Protein 1YZV (pdb70)

Solvent-accessible surface area: 8984 Å² total; per-residue (Å²): 100,209,85,0,70,52,20,48,69,12,47,0,0,0,0,0,0,0,0,0,79,134,24,41,79,145,4,102,38,10,40,5,0,12,28,0,0,45,5,0,8,27,0,5,89,29,11,26,91,76,52,2,14,0,0,0,0,21,23,97,39,184,36,52,20,58,14,3,91,95,11,200,61,9,140,61,21,71,68,27,69,11,153,124,99,10,0,10,15,101,117,0,60,87,38,0,84,68,126,92,0,62,1,0,0,0,0,0,0,25,0,52,42,9,0,31,78,0,0,39,25,0,33,123,43,197,21,30,0,0,0,0,40,10,0,0,1,7,85,49,147,46,67,29,46,90,4,15,115,79,0,97,83,57,71,83,116,23,0,27,29,15,43,0,77,48,0,0,55,17,0,2,109,84,72,95,19,120,23,54,178,86,0,16,72,29,50,163,99,116,34,80,73,208,124

Organism: Trypanosoma cruzi (strain CL Brener) (NCBI:txid353153)

Nearest PDB structures (foldseek):
  1yzv-assembly1_A  TM=1.005E+00  e=3.463E-42  Trypanosoma cruzi
  1xn4-assembly1_A  TM=9.868E-01  e=1.766E-25  Leishmania major
  2b34-assembly1_A  TM=9.370E-01  e=3.205E-19  Caenorhabditis elegans
  6azs-assembly1_A  TM=7.862E-01  e=2.897E-10  Rhizobium johnstonii 3841
  6azn-assembly1_B  TM=7.927E-01  e=1.028E-09  Rhizobium johnstonii 3841

B-factor: mean 30.22, std 10.01, range [17.3, 77.61]

Structure (mmCIF, N/CA/C/O backbone):
data_1YZV
#
_entry.id   1YZV
#
_cell.length_a   121.142
_cell.length_b   121.142
_cell.length_c   121.142
_cell.angle_alpha   90.0
_cell.angle_beta   90.0
_cell.angle_gamma   90.0
#
_symmetry.space_group_name_H-M   'P 4 3 2'
#
loop_
_entity.id
_entity.type
_entity.pdbx_description
1 polymer 'HYPOTHETICAL PROTEIN'
2 non-polymer 'SULFATE ION'
3 water water
#
loop_
_atom_site.group_PDB
_atom_site.id
_atom_site.type_symbol
_atom_site.label_atom_id
_atom_site.label_alt_id
_atom_site.label_comp_id
_atom_site.label_asym_id
_atom_site.label_entity_id
_atom_site.label_seq_id
_atom_site.pdbx_PDB_ins_code
_atom_site.Cartn_x
_atom_site.Cartn_y
_atom_site.Cartn_z
_atom_site.occupancy
_atom_site.B_iso_or_equiv
_atom_site.auth_seq_id
_atom_site.auth_comp_id
_atom_site.auth_asym_id
_atom_site.auth_atom_id
_atom_site.pdbx_PDB_model_num
ATOM 1 N N . SER A 1 10 ? 59.935 44.779 88.007 1.00 51.56 2 SER A N 1
ATOM 2 C CA . SER A 1 10 ? 59.181 44.334 89.216 1.00 48.22 2 SER A CA 1
ATOM 3 C C . SER A 1 10 ? 59.548 45.316 90.297 1.00 44.20 2 SER A C 1
ATOM 4 O O . SER A 1 10 ? 60.703 45.698 90.397 1.00 44.01 2 SER A O 1
ATOM 7 N N . ARG A 1 11 ? 58.603 45.768 91.103 1.00 38.41 3 ARG A N 1
ATOM 8 C CA . ARG A 1 11 ? 59.019 46.673 92.138 1.00 38.03 3 ARG A CA 1
ATOM 9 C C . ARG A 1 11 ? 59.587 46.007 93.393 1.00 34.48 3 ARG A C 1
ATOM 10 O O . ARG A 1 11 ? 60.528 46.509 93.955 1.00 40.53 3 ARG A O 1
ATOM 18 N N . LEU A 1 12 ? 59.119 44.811 93.718 1.00 28.29 4 LEU A N 1
ATOM 19 C CA . LEU A 1 12 ? 59.625 44.052 94.839 1.00 26.81 4 LEU A CA 1
ATOM 20 C C . LEU A 1 12 ? 60.527 42.957 94.295 1.00 26.53 4 LEU A C 1
ATOM 21 O O . LEU A 1 12 ? 60.577 42.747 93.074 1.00 22.04 4 LEU A O 1
ATOM 26 N N . LEU A 1 13 ? 61.197 42.230 95.196 1.00 26.56 5 LEU A N 1
ATOM 27 C CA . LEU A 1 13 ? 61.981 41.065 94.797 1.00 23.13 5 LEU A CA 1
ATOM 28 C C . LEU A 1 13 ? 61.055 40.092 94.066 1.00 22.19 5 LEU A C 1
ATOM 29 O O . LEU A 1 13 ? 59.879 39.985 94.390 1.00 21.84 5 LEU A O 1
ATOM 34 N N . LYS A 1 14 ? 61.571 39.477 93.021 1.00 20.94 6 LYS A N 1
ATOM 35 C CA . LYS A 1 14 ? 60.891 38.386 92.330 1.00 23.43 6 LYS A CA 1
ATOM 36 C C . LYS A 1 14 ? 60.963 37.126 93.194 1.00 21.57 6 LYS A C 1
ATOM 37 O O . LYS A 1 14 ? 61.822 36.992 94.121 1.00 20.64 6 LYS A O 1
ATOM 43 N N . HIS A 1 15 ? 60.056 36.207 92.891 1.00 21.41 7 HIS A N 1
ATOM 44 C CA . HIS A 1 15 ? 60.030 34.913 93.513 1.00 21.24 7 HIS A CA 1
ATOM 45 C C . HIS A 1 15 ? 61.363 34.222 93.261 1.00 23.07 7 HIS A C 1
ATOM 46 O O . HIS A 1 15 ? 61.961 34.382 92.171 1.00 21.90 7 HIS A O 1
ATOM 53 N N . TYR A 1 16 ? 61.831 33.485 94.273 1.00 22.13 8 TYR A N 1
ATOM 54 C CA . TYR A 1 16 ? 63.139 32.898 94.228 1.00 24.76 8 TYR A CA 1
ATOM 55 C C . TYR A 1 16 ? 63.406 32.028 93.011 1.00 27.41 8 TYR A C 1
ATOM 56 O O . TYR A 1 16 ? 64.584 31.878 92.617 1.00 26.22 8 TYR A O 1
ATOM 65 N N . GLY A 1 17 ? 62.370 31.422 92.431 1.00 28.66 9 GLY A N 1
ATOM 66 C CA . GLY A 1 17 ? 62.594 30.636 91.214 1.00 30.00 9 GLY A CA 1
ATOM 67 C C . GLY A 1 17 ? 62.711 31.426 89.918 1.00 32.18 9 GLY A C 1
ATOM 68 O O . GLY A 1 17 ? 63.041 30.891 88.876 1.00 34.00 9 GLY A O 1
ATOM 69 N N . SER A 1 18 ? 62.329 32.686 89.951 1.00 31.34 10 SER A N 1
ATOM 70 C CA . SER A 1 18 ? 62.331 33.532 88.782 1.00 32.58 10 SER A CA 1
ATOM 71 C C . SER A 1 18 ? 63.760 33.912 88.314 1.00 34.00 10 SER A C 1
ATOM 72 O O . SER A 1 18 ? 64.014 34.221 87.166 1.00 35.13 10 SER A O 1
ATOM 75 N N . CYS A 1 19 ? 64.649 34.065 89.268 1.00 34.54 11 CYS A N 1
ATOM 76 C CA . CYS A 1 19 ? 65.998 34.513 89.019 1.00 33.46 11 CYS A CA 1
ATOM 77 C C . CYS A 1 19 ? 66.785 34.081 90.229 1.00 34.05 11 CYS A C 1
ATOM 78 O O . CYS A 1 19 ? 66.201 33.628 91.223 1.00 37.65 11 CYS A O 1
ATOM 81 N N . LYS A 1 20 ? 68.096 34.164 90.148 1.00 33.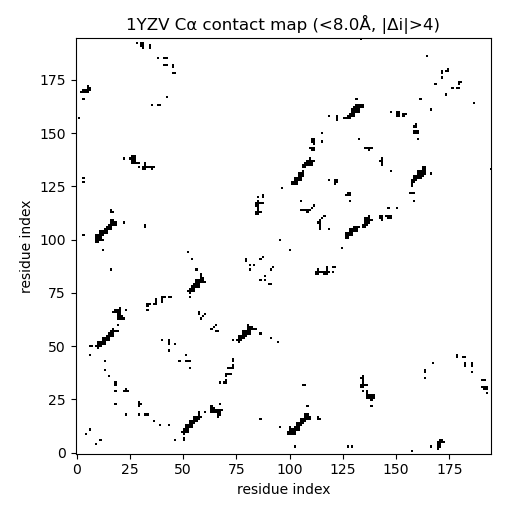20 12 LYS A N 1
ATOM 82 C CA . LYS A 1 20 ? 68.929 33.917 91.298 1.00 32.34 12 LYS A CA 1
ATOM 83 C C . LYS A 1 20 ? 69.131 35.191 92.154 1.00 29.29 12 LYS A C 1
ATOM 84 O O . LYS A 1 20 ? 68.993 36.311 91.645 1.00 25.11 12 LYS A O 1
ATOM 90 N N . THR A 1 21 ? 69.198 34.975 93.481 1.00 25.53 13 THR A N 1
ATOM 91 C CA . THR A 1 21 ? 69.338 36.051 94.465 1.00 26.35 13 THR A CA 1
ATOM 92 C C . THR A 1 21 ? 70.672 35.921 95.192 1.00 24.70 13 THR A C 1
ATOM 93 O O . THR A 1 21 ? 71.040 34.810 95.575 1.00 26.16 13 THR A O 1
ATOM 97 N N . ALA A 1 22 ? 71.417 37.025 95.317 1.00 23.28 14 ALA A N 1
ATOM 98 C CA . ALA A 1 22 ? 72.685 37.034 96.091 1.00 23.26 14 ALA A CA 1
ATOM 99 C C . ALA A 1 22 ? 72.424 37.728 97.411 1.00 23.87 14 ALA A C 1
ATOM 100 O O . ALA A 1 22 ? 71.781 38.780 97.469 1.00 22.98 14 ALA A O 1
ATOM 102 N N . PHE A 1 23 ? 72.890 37.099 98.475 1.00 25.82 15 PHE A N 1
ATOM 103 C CA . PHE A 1 23 ? 72.856 37.667 99.787 1.00 24.72 15 PHE A CA 1
ATOM 104 C C . PHE A 1 23 ? 74.248 38.246 100.055 1.00 25.15 15 PHE A C 1
ATOM 105 O O . PHE A 1 23 ? 75.240 37.514 100.158 1.00 26.46 15 PHE A O 1
ATOM 113 N N . PHE A 1 24 ? 74.305 39.571 100.132 1.00 25.00 16 PHE A N 1
ATOM 114 C CA . PHE A 1 24 ? 75.550 40.307 100.407 1.00 23.67 16 PHE A CA 1
ATOM 115 C C . PHE A 1 24 ? 75.636 40.732 101.866 1.00 27.43 16 PHE A C 1
ATOM 116 O O . PHE A 1 24 ? 74.981 41.686 102.285 1.00 22.97 16 PHE A O 1
ATOM 124 N N . CYS A 1 25 ? 76.508 40.037 102.590 1.00 24.92 17 CYS A N 1
ATOM 125 C CA . CYS A 1 25 ? 76.791 40.252 104.000 1.00 25.92 17 CYS A CA 1
ATOM 126 C C . CYS A 1 25 ? 78.063 41.122 104.132 1.00 24.54 17 CYS A C 1
ATOM 127 O O . CYS A 1 25 ? 79.182 40.662 103.956 1.00 26.86 17 CYS A O 1
ATOM 130 N N . CYS A 1 26 ? 77.845 42.395 104.356 1.00 26.21 18 CYS A N 1
ATOM 131 C CA . CYS A 1 26 ? 78.880 43.422 104.316 1.00 26.99 18 CYS A CA 1
ATOM 132 C C . CYS A 1 26 ? 79.575 43.601 105.660 1.00 23.35 18 CYS A C 1
ATOM 133 O O . CYS A 1 26 ? 79.022 44.219 106.562 1.00 23.76 18 CYS A O 1
ATOM 136 N N . ASP A 1 27 ? 80.767 43.031 105.793 1.00 25.43 19 ASP A N 1
ATOM 137 C CA . ASP A 1 27 ? 81.735 43.462 106.831 1.00 24.00 19 ASP A CA 1
ATOM 138 C C . ASP A 1 27 ? 81.197 43.449 108.291 1.00 24.94 19 ASP A C 1
ATOM 139 O O . ASP A 1 27 ? 81.466 44.362 109.083 1.00 23.09 19 ASP A O 1
ATOM 144 N N . ILE A 1 28 ? 80.508 42.374 108.671 1.00 24.34 20 ILE A N 1
ATOM 145 C CA . ILE A 1 28 ? 80.005 42.242 110.031 1.00 26.26 20 ILE A CA 1
ATOM 146 C C . ILE A 1 28 ? 81.093 41.561 110.848 1.00 26.51 20 ILE A C 1
ATOM 147 O O . ILE A 1 28 ? 81.032 40.361 111.104 1.00 27.00 20 ILE A O 1
ATOM 152 N N . GLN A 1 29 ? 82.089 42.358 111.207 1.00 25.27 21 GLN A N 1
ATOM 153 C CA . GLN A 1 29 ? 83.343 41.858 111.765 1.00 28.20 21 GLN A CA 1
ATOM 154 C C . GLN A 1 29 ? 83.519 42.203 113.240 1.00 27.34 21 GLN A C 1
ATOM 155 O O . GLN A 1 29 ? 82.905 43.147 113.758 1.00 25.17 21 GLN A O 1
ATOM 161 N N . GLU A 1 30 ? 84.435 41.470 113.882 1.00 31.73 22 GLU A N 1
ATOM 162 C CA . GLU A 1 30 ? 84.630 41.529 115.323 1.00 32.17 22 GLU A CA 1
ATOM 163 C C . GLU A 1 30 ? 84.852 42.935 115.843 1.00 32.16 22 GLU A C 1
ATOM 164 O O . GLU A 1 30 ? 84.239 43.321 116.828 1.00 34.09 22 GLU A O 1
ATOM 170 N N . LYS A 1 31 ? 85.662 43.747 115.180 1.00 32.51 23 LYS A N 1
ATOM 171 C CA . LYS A 1 31 ? 85.983 45.043 115.792 1.00 36.01 23 LYS A CA 1
ATOM 172 C C . LYS A 1 31 ? 84.843 46.069 115.741 1.00 34.63 23 LYS A C 1
ATOM 173 O O . LYS A 1 31 ? 84.821 46.999 116.527 1.00 35.11 23 LYS A O 1
ATOM 179 N N . PHE A 1 32 ? 83.864 45.833 114.881 1.00 32.48 24 PHE A N 1
ATOM 180 C CA . PHE A 1 32 ? 82.673 46.671 114.798 1.00 34.17 24 PHE A CA 1
ATOM 181 C C . PHE A 1 32 ? 81.605 46.305 115.853 1.00 30.33 24 PHE A C 1
ATOM 182 O O . PHE A 1 32 ? 80.636 47.064 116.038 1.00 31.33 24 PHE A O 1
ATOM 190 N N . MET A 1 33 ? 81.682 45.092 116.395 1.00 28.44 25 MET A N 1
ATOM 191 C CA . MET A 1 33 ? 80.589 44.561 117.222 1.00 28.93 25 MET A CA 1
ATOM 192 C C . MET A 1 33 ? 80.318 45.442 118.430 1.00 30.67 25 MET A C 1
ATOM 193 O O . MET A 1 33 ? 79.158 45.658 118.778 1.00 29.18 25 MET A O 1
ATOM 198 N N . GLY A 1 34 ? 81.376 46.018 119.003 1.00 28.54 26 GLY A N 1
ATOM 199 C CA . GLY A 1 34 ? 81.253 46.847 120.177 1.00 30.19 26 GLY A CA 1
ATOM 200 C C . GLY A 1 34 ? 81.118 48.327 119.907 1.00 31.56 26 GLY A C 1
ATOM 201 O O . GLY A 1 34 ? 81.318 49.113 120.819 1.00 40.09 26 GLY A O 1
ATOM 202 N N . ARG A 1 35 ? 81.010 48.706 118.643 1.00 30.48 27 ARG A N 1
ATOM 203 C CA . ARG A 1 35 ? 81.003 50.092 118.181 1.00 30.41 27 ARG A CA 1
ATOM 204 C C . ARG A 1 35 ? 79.700 50.421 117.404 1.00 28.05 27 ARG A C 1
ATOM 205 O O . ARG A 1 35 ? 79.307 51.557 117.296 1.00 27.41 27 ARG A O 1
ATOM 213 N N . ILE A 1 36 ? 78.950 49.404 117.004 1.00 24.17 28 ILE A N 1
ATOM 214 C CA . ILE A 1 36 ? 77.692 49.610 116.264 1.00 24.04 28 ILE A CA 1
ATOM 215 C C . ILE A 1 36 ? 76.578 49.177 117.220 1.00 23.55 28 ILE A C 1
ATOM 216 O O . ILE A 1 36 ? 76.535 48.023 117.620 1.00 23.30 28 ILE A O 1
ATOM 221 N N . ALA A 1 37 ? 75.748 50.121 117.669 1.00 25.35 29 ALA A N 1
ATOM 222 C CA . ALA A 1 37 ? 74.758 49.848 118.697 1.00 23.97 29 ALA A CA 1
ATOM 223 C C . ALA A 1 37 ? 73.887 48.602 118.451 1.00 23.71 29 ALA A C 1
ATOM 224 O O . ALA A 1 37 ? 73.530 47.867 119.393 1.00 25.25 29 ALA A O 1
ATOM 226 N N . ASN A 1 38 ? 73.398 48.429 117.234 1.00 23.24 30 ASN A N 1
ATOM 227 C CA . ASN A 1 38 ? 72.501 47.289 116.949 1.00 23.57 30 ASN A CA 1
ATOM 228 C C . ASN A 1 38 ? 73.245 46.088 116.309 1.00 22.12 30 ASN A C 1
ATOM 229 O O . ASN A 1 38 ? 72.642 45.304 115.562 1.00 21.23 30 ASN A O 1
ATOM 234 N N . SER A 1 39 ? 74.555 45.982 116.547 1.00 22.79 31 SER A N 1
ATOM 235 C CA . SER A 1 39 ? 75.351 44.880 115.969 1.00 22.63 31 SER A CA 1
ATOM 236 C C . SER A 1 39 ? 74.694 43.520 116.144 1.00 22.79 31 SER A C 1
ATOM 237 O O . SER A 1 39 ? 74.805 42.637 115.246 1.00 23.46 31 SER A O 1
ATOM 240 N N . ALA A 1 40 ? 74.063 43.297 117.308 1.00 22.21 32 ALA A N 1
ATOM 241 C CA . ALA A 1 40 ? 73.445 42.010 117.583 1.00 21.66 32 ALA A CA 1
ATOM 242 C C . ALA A 1 40 ? 72.299 41.671 116.571 1.00 24.45 32 ALA A C 1
ATOM 243 O O . ALA A 1 40 ? 72.186 40.522 116.137 1.00 23.14 32 ALA A O 1
ATOM 245 N N . ASN A 1 41 ? 71.533 42.678 116.129 1.00 22.24 33 ASN A N 1
ATOM 246 C CA . ASN A 1 41 ? 70.521 42.467 115.097 1.00 21.78 33 ASN A CA 1
ATOM 247 C C . ASN A 1 41 ? 71.120 42.169 113.727 1.00 22.14 33 ASN A C 1
ATOM 248 O O . ASN A 1 41 ? 70.532 41.451 112.945 1.00 21.52 33 ASN A O 1
ATOM 253 N N . CYS A 1 42 ? 72.300 42.724 113.445 1.00 21.17 34 CYS A N 1
ATOM 254 C CA . CYS A 1 42 ? 72.944 42.560 112.163 1.00 22.27 34 CYS A CA 1
ATOM 255 C C . CYS A 1 42 ? 73.476 41.125 112.039 1.00 21.76 34 CYS A C 1
ATOM 256 O O . CYS A 1 42 ? 73.279 40.473 111.018 1.00 22.02 34 CYS A O 1
ATOM 259 N N . VAL A 1 43 ? 73.976 40.594 113.153 1.00 21.24 35 VAL A N 1
ATOM 260 C CA . VAL A 1 43 ? 74.288 39.181 113.258 1.00 22.46 35 VAL A CA 1
ATOM 261 C C . VAL A 1 43 ? 73.040 38.301 113.086 1.00 21.45 35 VAL A C 1
ATOM 262 O O . VAL A 1 43 ? 73.090 37.322 112.324 1.00 20.44 35 VAL A O 1
ATOM 266 N N . PHE A 1 44 ? 71.960 38.623 113.818 1.00 22.27 36 PHE A N 1
ATOM 267 C CA . PHE A 1 44 ? 70.664 37.931 113.702 1.00 22.26 36 PHE A CA 1
ATOM 268 C C . PHE A 1 44 ? 70.141 37.858 112.266 1.00 20.97 36 PHE A C 1
ATOM 269 O O . PHE A 1 44 ? 69.687 36.778 111.825 1.00 20.34 36 PHE A O 1
ATOM 277 N N . VAL A 1 45 ? 70.226 38.990 111.547 1.00 22.15 37 VAL A N 1
ATOM 278 C CA . VAL A 1 45 ? 69.805 39.068 110.160 1.00 21.23 37 VAL A CA 1
ATOM 279 C C . VAL A 1 45 ? 70.731 38.222 109.258 1.00 21.22 37 VAL A C 1
ATOM 280 O O . VAL A 1 45 ? 70.260 37.529 108.336 1.00 20.20 37 VAL A O 1
ATOM 284 N N . ALA A 1 46 ? 72.029 38.237 109.540 1.00 21.54 38 ALA A N 1
ATOM 285 C CA . ALA A 1 46 ? 72.982 37.395 108.802 1.00 22.54 38 ALA A CA 1
ATOM 286 C C . ALA A 1 46 ? 72.633 35.895 108.915 1.00 22.81 38 ALA A C 1
ATOM 287 O O . ALA A 1 46 ? 72.623 35.160 107.908 1.00 24.59 38 ALA A O 1
ATOM 289 N N . ASN A 1 47 ? 72.276 35.486 110.127 1.00 22.69 39 ASN A N 1
ATOM 290 C CA . ASN A 1 47 ? 71.820 34.133 110.417 1.00 21.84 39 ASN A CA 1
ATOM 291 C C . ASN A 1 47 ? 70.470 33.744 109.819 1.00 23.53 39 ASN A C 1
ATOM 292 O O . ASN A 1 47 ? 70.291 32.642 109.295 1.00 22.70 39 ASN A O 1
ATOM 297 N N . ARG A 1 48 ? 69.552 34.700 109.793 1.00 21.98 40 ARG A N 1
ATOM 298 C CA . ARG A 1 48 ? 68.271 34.489 109.165 1.00 23.13 40 ARG A CA 1
ATOM 299 C C . ARG A 1 48 ? 68.427 34.241 107.666 1.00 23.72 40 ARG A C 1
ATOM 300 O O . ARG A 1 48 ? 67.811 33.323 107.083 1.00 23.51 40 ARG A O 1
ATOM 308 N N . PHE A 1 49 ? 69.196 35.105 107.014 1.00 20.92 41 PHE A N 1
ATOM 309 C CA . PHE A 1 49 ? 69.453 34.932 105.567 1.00 24.07 41 PHE A CA 1
ATOM 310 C C . PHE A 1 49 ? 70.323 33.721 105.240 1.00 25.47 41 PHE A C 1
ATOM 311 O O . PHE A 1 49 ? 70.154 33.095 104.185 1.00 24.57 41 PHE A O 1
ATOM 319 N N . ALA A 1 50 ? 71.195 33.345 106.179 1.00 25.85 42 ALA A N 1
ATOM 320 C CA . ALA A 1 50 ? 71.952 32.087 106.036 1.00 25.79 42 ALA A CA 1
ATOM 321 C C . ALA A 1 50 ? 70.998 30.909 106.007 1.00 25.49 42 ALA A C 1
ATOM 322 O O . ALA A 1 50 ? 71.115 30.064 105.126 1.00 24.55 42 ALA A O 1
ATOM 324 N N . GLY A 1 51 ? 70.024 30.885 106.922 1.00 24.73 43 GLY A N 1
ATOM 325 C CA . GLY A 1 51 ? 69.015 29.846 106.944 1.00 25.09 43 GLY A CA 1
ATOM 326 C C . GLY A 1 51 ? 68.140 29.851 105.697 1.00 25.75 43 GLY A C 1
ATOM 327 O O . GLY A 1 51 ? 67.829 28.803 105.118 1.00 22.81 43 GLY A O 1
ATOM 328 N N . LEU A 1 52 ? 67.722 31.032 105.260 1.00 22.63 44 LEU A N 1
ATOM 329 C CA . LEU A 1 52 ? 66.984 31.132 104.012 1.00 24.04 44 LEU A CA 1
ATOM 330 C C . LEU A 1 52 ? 67.768 30.602 102.782 1.00 21.79 44 LEU A C 1
ATOM 331 O O . LEU A 1 52 ? 67.254 29.793 101.990 1.00 24.52 44 LEU A O 1
ATOM 336 N N . HIS A 1 53 ? 68.980 31.099 102.607 1.00 24.33 45 HIS A N 1
ATOM 337 C CA . HIS A 1 53 ? 69.891 30.689 101.556 1.00 24.56 45 HIS A CA 1
ATOM 338 C C . HIS A 1 53 ? 70.022 29.151 101.500 1.00 27.22 45 HIS A C 1
ATOM 339 O O . HIS A 1 53 ? 69.944 28.534 100.423 1.00 22.31 45 HIS A O 1
ATOM 346 N N . THR A 1 54 ? 70.217 28.541 102.665 1.00 24.89 46 THR A N 1
ATOM 347 C CA . THR A 1 54 ? 70.349 27.060 102.754 1.00 28.32 46 THR A CA 1
ATOM 348 C C . THR A 1 54 ? 69.066 26.326 102.374 1.00 26.04 46 THR A C 1
ATOM 349 O O . THR A 1 54 ? 69.125 25.357 101.606 1.00 26.72 46 THR A O 1
ATOM 353 N N . ALA A 1 55 ? 67.915 26.900 102.728 1.00 26.38 47 ALA A N 1
ATOM 354 C CA . ALA A 1 55 ? 66.612 26.342 102.306 1.00 26.41 47 ALA A CA 1
ATOM 355 C C . ALA A 1 55 ? 66.348 26.469 100.794 1.00 29.03 47 ALA A C 1
ATOM 356 O O . ALA A 1 55 ? 65.742 25.554 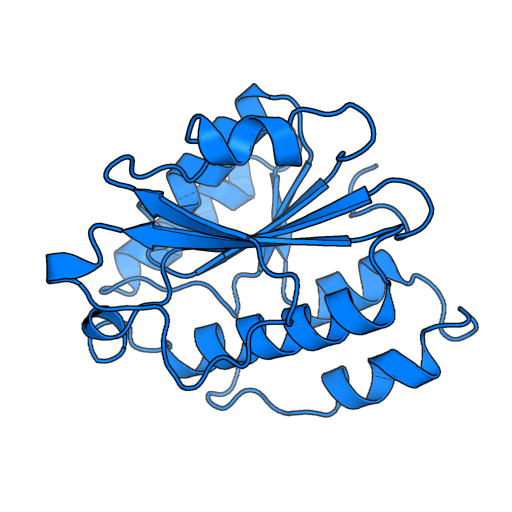100.164 1.00 26.39 47 ALA A O 1
ATOM 358 N N . LEU A 1 56 ? 66.743 27.606 100.205 1.00 26.77 48 LEU A N 1
ATOM 359 C CA . LEU A 1 56 ? 66.497 27.829 98.784 1.00 28.21 48 LEU A CA 1
ATOM 360 C C . LEU A 1 56 ? 67.405 26.955 97.892 1.00 27.96 48 LEU A C 1
ATOM 361 O O . LEU A 1 56 ? 67.027 26.542 96.783 1.00 27.52 48 LEU A O 1
ATOM 366 N N . GLY A 1 57 ? 68.622 26.735 98.354 1.00 28.36 49 GLY A N 1
ATOM 367 C CA . GLY A 1 57 ? 69.576 25.954 97.626 1.00 28.13 49 GLY A CA 1
ATOM 368 C C . GLY A 1 57 ? 70.367 26.713 96.589 1.00 26.78 49 GLY A C 1
ATOM 369 O O . GLY A 1 57 ? 70.046 27.843 96.238 1.00 24.89 49 GLY A O 1
ATOM 370 N N . THR A 1 58 ? 71.413 26.075 96.080 1.00 28.40 50 THR A N 1
ATOM 371 C CA . THR A 1 58 ? 72.357 26.764 95.170 1.00 29.97 50 THR A CA 1
ATOM 372 C C . THR A 1 58 ? 71.774 27.042 93.832 1.00 28.20 50 THR A C 1
ATOM 373 O O . THR A 1 58 ? 72.248 27.913 93.128 1.00 31.33 50 THR A O 1
ATOM 377 N N . ALA A 1 59 ? 70.672 26.388 93.505 1.00 26.18 51 ALA A N 1
ATOM 378 C CA . ALA A 1 59 ? 69.927 26.770 92.302 1.00 26.59 51 ALA A CA 1
ATOM 379 C C . ALA A 1 59 ? 69.428 28.199 92.352 1.00 27.44 51 ALA A C 1
ATOM 380 O O . ALA A 1 59 ? 69.333 28.846 91.331 1.00 29.82 51 ALA A O 1
ATOM 382 N N . HIS A 1 60 ? 69.157 28.719 93.545 1.00 26.00 52 HIS A N 1
ATOM 383 C CA . HIS A 1 60 ? 68.425 29.973 93.649 1.00 24.24 52 HIS A CA 1
ATOM 384 C C . HIS A 1 60 ? 69.115 31.052 94.477 1.00 24.73 52 HIS A C 1
ATOM 385 O O . HIS A 1 60 ? 68.658 32.203 94.490 1.00 27.32 52 HIS A O 1
ATOM 392 N N . SER A 1 61 ? 70.203 30.692 95.154 1.00 24.77 53 SER A N 1
ATOM 393 C CA . SER A 1 61 ? 70.804 31.583 96.142 1.00 25.00 53 SER A CA 1
ATOM 394 C C . SER A 1 61 ? 72.305 31.425 96.174 1.00 25.37 53 SER A C 1
ATOM 395 O O . SER A 1 61 ? 72.795 30.283 96.156 1.00 24.48 53 SER A O 1
ATOM 398 N N . VAL A 1 62 ? 73.004 32.567 96.338 1.00 23.70 54 VAL A N 1
ATOM 399 C CA . VAL A 1 62 ? 74.427 32.635 96.598 1.00 23.84 54 VAL A CA 1
ATOM 400 C C . VAL A 1 62 ? 74.661 33.578 97.776 1.00 24.69 54 VAL A C 1
ATOM 401 O O . VAL A 1 62 ? 73.934 34.550 97.949 1.00 23.14 54 VAL A O 1
ATOM 405 N N . TYR A 1 63 ? 75.560 33.184 98.678 1.00 23.26 55 TYR A N 1
ATOM 406 C CA . TYR A 1 63 ? 75.830 33.938 99.918 1.00 23.63 55 TYR A CA 1
ATOM 407 C C . TYR A 1 63 ? 77.282 34.423 99.876 1.00 25.42 55 TYR A C 1
ATOM 408 O O . TYR A 1 63 ? 78.226 33.610 99.962 1.00 26.15 55 TYR A O 1
ATOM 417 N N . ILE A 1 64 ? 77.427 35.745 99.801 1.00 24.27 56 ILE A N 1
ATOM 418 C CA . ILE A 1 64 ? 78.680 36.444 99.638 1.00 25.32 56 ILE A CA 1
ATOM 419 C C . ILE A 1 64 ? 78.992 37.310 100.845 1.00 25.36 56 ILE A C 1
ATOM 420 O O . ILE A 1 64 ? 78.162 38.120 101.288 1.00 24.04 56 ILE A O 1
ATOM 425 N N . VAL A 1 65 ? 80.159 37.055 101.434 1.00 25.14 57 VAL A N 1
ATOM 426 C CA . VAL A 1 65 ? 80.642 37.768 102.613 1.00 26.56 57 VAL A CA 1
ATOM 427 C C . VAL A 1 65 ? 81.923 38.523 102.250 1.00 25.80 57 VAL A C 1
ATOM 428 O O . VAL A 1 65 ? 82.844 37.971 101.605 1.00 23.91 57 VAL A O 1
ATOM 432 N N . THR A 1 66 ? 81.986 39.788 102.648 1.00 24.97 58 THR A N 1
ATOM 433 C CA . THR A 1 66 ? 83.248 40.515 102.585 1.00 24.84 58 THR A CA 1
ATOM 434 C C . THR A 1 66 ? 83.723 40.883 103.986 1.00 23.45 58 THR A C 1
ATOM 435 O O . THR A 1 66 ? 82.952 40.923 104.946 1.00 25.02 58 THR A O 1
ATOM 439 N N . GLU A 1 67 ? 85.033 41.029 104.101 1.00 20.80 59 GLU A N 1
ATOM 440 C CA . GLU A 1 67 ? 85.661 41.507 105.308 1.00 24.61 59 GLU A CA 1
ATOM 441 C C . GLU A 1 67 ? 86.581 42.619 104.914 1.00 23.21 59 GLU A C 1
ATOM 442 O O . GLU A 1 67 ? 87.461 42.441 104.048 1.00 23.50 59 GLU A O 1
ATOM 448 N N . GLN A 1 68 ? 86.374 43.770 105.525 1.00 23.35 60 GLN A N 1
ATOM 449 C CA . GLN A 1 68 ? 87.226 44.940 105.314 1.00 26.32 60 GLN A CA 1
ATOM 450 C C . GLN A 1 68 ? 88.497 44.797 106.139 1.00 27.61 60 GLN A C 1
ATOM 451 O O . GLN A 1 68 ? 88.430 44.550 107.342 1.00 27.95 60 GLN A O 1
ATOM 457 N N . TYR A 1 69 ? 89.634 44.723 105.457 1.00 31.29 61 TYR A N 1
ATOM 458 C CA . TYR A 1 69 ? 90.921 44.684 106.133 1.00 28.93 61 TYR A CA 1
ATOM 459 C C . TYR A 1 69 ? 90.891 43.839 107.443 1.00 31.27 61 TYR A C 1
ATOM 460 O O . TYR A 1 69 ? 91.133 44.374 108.564 1.00 30.53 61 TYR A O 1
ATOM 469 N N . PRO A 1 70 ? 90.618 42.531 107.316 1.00 31.20 62 PRO A N 1
ATOM 470 C CA . PRO A 1 70 ? 90.414 41.708 108.526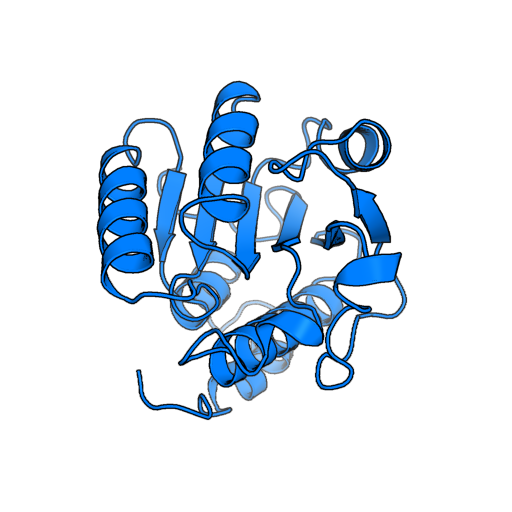 1.00 32.23 62 PRO A CA 1
ATOM 471 C C . PRO A 1 70 ? 91.666 41.584 109.405 1.00 35.51 62 PRO A C 1
ATOM 472 O O . PRO A 1 70 ? 91.538 41.313 110.597 1.00 34.28 62 PRO A O 1
ATOM 476 N N . LYS A 1 71 ? 92.838 41.877 108.850 1.00 38.84 63 LYS A N 1
ATOM 477 C CA . LYS A 1 71 ? 94.055 41.901 109.649 1.00 40.53 63 LYS A CA 1
ATOM 478 C C . LYS A 1 71 ? 93.898 42.930 110.762 1.00 40.10 63 LYS A C 1
ATOM 479 O O . LYS A 1 71 ? 94.347 42.697 111.882 1.00 39.62 63 LYS A O 1
ATOM 485 N N . GLY A 1 72 ? 93.231 44.039 110.454 1.00 38.09 64 GLY A N 1
ATOM 486 C CA . GLY A 1 72 ? 92.996 45.100 111.420 1.00 38.13 64 GLY A CA 1
ATOM 487 C C . GLY A 1 72 ? 91.632 45.061 112.105 1.00 38.01 64 GLY A C 1
ATOM 488 O O . GLY A 1 72 ? 91.506 45.482 113.257 1.00 37.19 64 GLY A O 1
ATOM 489 N N . LEU A 1 73 ? 90.598 44.609 111.397 1.00 33.82 65 LEU A N 1
ATOM 490 C CA . LEU A 1 73 ? 89.234 44.761 111.889 1.00 33.27 65 LEU A CA 1
ATOM 491 C C . LEU A 1 73 ? 88.614 43.455 112.355 1.00 33.13 65 LEU A C 1
ATOM 492 O O . LEU A 1 73 ? 87.445 43.440 112.748 1.00 34.19 65 LEU A O 1
ATOM 497 N N . GLY A 1 74 ? 89.360 42.349 112.208 1.00 30.77 66 GLY A N 1
ATOM 498 C CA . GLY A 1 74 ? 88.921 41.036 112.611 1.00 30.31 66 GLY A CA 1
ATOM 499 C C . GLY A 1 74 ? 88.123 40.289 111.545 1.00 30.57 66 GLY A C 1
ATOM 500 O O . GLY A 1 74 ? 87.706 40.843 110.496 1.00 28.82 66 GLY A O 1
ATOM 501 N N . ALA A 1 75 ? 87.898 39.015 111.806 1.00 27.82 67 ALA A N 1
ATOM 502 C CA . ALA A 1 75 ? 87.051 38.218 110.904 1.00 29.65 67 ALA A CA 1
ATOM 503 C C . ALA A 1 75 ? 85.605 38.598 111.084 1.00 26.60 67 ALA A C 1
ATOM 504 O O . ALA A 1 75 ? 85.236 39.245 112.074 1.00 28.78 67 ALA A O 1
ATOM 506 N N . THR A 1 76 ? 84.774 38.061 110.206 1.00 29.05 68 THR A N 1
ATOM 507 C CA . THR A 1 76 ? 83.330 38.042 110.384 1.00 27.22 68 THR A CA 1
ATOM 508 C C . THR A 1 76 ? 82.999 37.488 111.782 1.00 28.99 68 THR A C 1
ATOM 509 O O . THR A 1 76 ? 83.658 36.550 112.269 1.00 23.17 68 THR A O 1
ATOM 513 N N . SER A 1 77 ? 82.019 38.098 112.447 1.00 27.11 69 SER A N 1
ATOM 514 C CA . SER A 1 77 ? 81.671 37.719 113.794 1.00 26.98 69 SER A CA 1
ATOM 515 C C . SER A 1 77 ? 81.438 36.231 113.947 1.00 28.25 69 SER A C 1
ATOM 516 O O . SER A 1 77 ? 80.692 35.639 113.183 1.00 28.89 69 SER A O 1
ATOM 519 N N . ALA A 1 78 ? 82.010 35.646 114.997 1.00 28.95 70 ALA A N 1
ATOM 520 C CA . ALA A 1 78 ? 81.824 34.216 115.281 1.00 29.32 70 ALA A CA 1
ATOM 521 C C . ALA A 1 78 ? 80.394 33.851 115.645 1.00 29.53 70 ALA A C 1
ATOM 522 O O . ALA A 1 78 ? 80.048 32.672 115.630 1.00 31.13 70 ALA A O 1
ATOM 524 N N . ASP A 1 79 ? 79.550 34.838 115.953 1.00 29.21 71 ASP A N 1
ATOM 525 C CA . ASP A 1 79 ? 78.147 34.570 116.240 1.00 27.82 71 ASP A CA 1
ATOM 526 C C . ASP A 1 79 ? 77.364 34.308 114.944 1.00 27.06 71 ASP A C 1
ATOM 527 O O . ASP A 1 79 ? 76.236 33.873 115.003 1.00 26.61 71 ASP A O 1
ATOM 532 N N . ILE A 1 80 ? 77.946 34.598 113.787 1.00 26.97 72 ILE A N 1
ATOM 533 C CA . ILE A 1 80 ? 77.310 34.270 112.524 1.00 27.36 72 ILE A CA 1
ATOM 534 C C . ILE A 1 80 ? 77.676 32.854 112.130 1.00 28.02 72 ILE A C 1
ATOM 535 O O . ILE A 1 80 ? 78.848 32.523 112.075 1.00 27.03 72 ILE A O 1
ATOM 540 N N . ARG A 1 81 ? 76.677 32.048 111.792 1.00 28.99 73 ARG A N 1
ATOM 541 C CA . ARG A 1 81 ? 76.902 30.694 111.315 1.00 32.14 73 ARG A CA 1
ATOM 542 C C . ARG A 1 81 ? 76.834 30.697 109.813 1.00 29.88 73 ARG A C 1
ATOM 543 O O . ARG A 1 81 ? 75.741 30.698 109.247 1.00 27.80 73 ARG A O 1
ATOM 551 N N . LEU A 1 82 ? 77.976 30.910 109.163 1.00 29.06 74 LEU A N 1
ATOM 552 C CA . LEU A 1 82 ? 77.974 31.059 107.729 1.00 28.47 74 LEU A CA 1
ATOM 553 C C . LEU A 1 82 ? 77.536 29.753 107.106 1.00 30.43 74 LEU A C 1
ATOM 554 O O . LEU A 1 82 ? 77.915 28.676 107.590 1.00 27.74 74 LEU A O 1
ATOM 559 N N . PRO A 1 83 ? 76.811 29.820 105.993 1.00 27.97 75 PRO A N 1
ATOM 560 C CA . PRO A 1 83 ? 76.585 28.558 105.276 1.00 30.88 75 PRO A CA 1
ATOM 561 C C . PRO A 1 83 ? 77.900 27.937 104.813 1.00 28.17 75 PRO A C 1
ATOM 562 O O . PRO A 1 83 ? 78.861 28.688 104.550 1.00 28.55 75 PRO A O 1
ATOM 566 N N . PRO A 1 84 ? 77.924 26.600 104.610 1.00 32.63 76 PRO A N 1
ATOM 567 C CA . PRO A 1 84 ? 79.194 25.954 104.242 1.00 33.05 76 PRO A CA 1
ATOM 568 C C . PRO A 1 84 ? 79.690 26.376 102.864 1.00 33.29 76 PRO A C 1
ATOM 569 O O . PRO A 1 84 ? 80.873 26.407 102.651 1.00 32.18 76 PRO A O 1
ATOM 573 N N . ASP A 1 85 ? 78.786 26.844 102.004 1.00 30.10 77 ASP A N 1
ATOM 574 C CA . ASP A 1 85 ? 79.151 27.335 100.688 1.00 31.62 77 ASP A CA 1
ATOM 575 C C . ASP A 1 85 ? 79.217 28.868 100.553 1.00 30.20 77 ASP A C 1
ATOM 576 O O . ASP A 1 85 ? 79.207 29.400 99.453 1.00 29.82 77 ASP A O 1
ATOM 581 N N . ALA A 1 86 ? 79.305 29.581 101.673 1.00 30.97 78 ALA A N 1
ATOM 582 C CA . ALA A 1 86 ? 79.523 31.025 101.646 1.00 27.96 78 ALA A CA 1
ATOM 583 C C . ALA A 1 86 ? 80.817 31.336 100.915 1.00 28.84 78 ALA A C 1
ATOM 584 O O . ALA A 1 86 ? 81.770 30.582 101.020 1.00 24.93 78 ALA A O 1
ATOM 586 N N . HIS A 1 87 ? 80.816 32.382 100.093 1.00 25.49 79 HIS A N 1
ATOM 587 C CA . HIS A 1 87 ? 82.047 32.881 99.453 1.00 26.79 79 HIS A CA 1
ATOM 588 C C . HIS A 1 87 ? 82.526 34.112 100.248 1.00 26.67 79 HIS A C 1
ATOM 589 O O . HIS A 1 87 ? 81.768 35.099 100.386 1.00 27.26 79 HIS A O 1
ATOM 596 N N . VAL A 1 88 ? 83.694 34.003 100.889 1.00 26.07 80 VAL A N 1
ATOM 597 C CA . VAL A 1 88 ? 84.193 35.020 101.793 1.00 26.71 80 VAL A CA 1
ATOM 598 C C . VAL A 1 88 ? 85.441 35.690 101.195 1.00 28.52 80 VAL A C 1
ATOM 599 O O . VAL A 1 88 ? 86.342 35.005 100.727 1.00 27.44 80 VAL A O 1
ATOM 603 N N . PHE A 1 89 ? 85.454 37.015 101.131 1.00 25.95 81 PHE A N 1
ATOM 604 C CA . PHE A 1 89 ? 86.566 37.725 100.502 1.00 27.85 81 PHE A CA 1
ATOM 605 C C . PHE A 1 89 ? 87.024 38.888 101.364 1.00 28.65 81 PHE A C 1
ATOM 606 O O . PHE A 1 89 ? 86.238 39.563 102.033 1.00 27.18 81 PHE A O 1
ATOM 614 N N . SER A 1 90 ? 88.306 39.184 101.251 1.00 28.97 82 SER A N 1
ATOM 615 C CA . SER A 1 90 ? 88.915 40.341 101.896 1.00 28.16 82 SER A CA 1
ATOM 616 C C . SER A 1 90 ? 88.88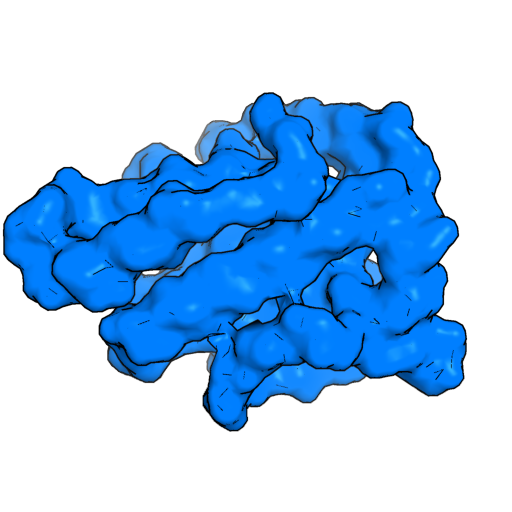6 41.503 100.947 1.00 25.56 82 SER A C 1
ATOM 617 O O . SER A 1 90 ? 89.012 41.296 99.768 1.00 26.96 82 SER A O 1
ATOM 620 N N . LYS A 1 91 ? 88.716 42.718 101.464 1.00 23.26 83 LYS A N 1
ATOM 621 C CA . LYS A 1 91 ? 88.797 43.939 100.642 1.00 24.22 83 LYS A CA 1
ATOM 622 C C . LYS A 1 91 ? 89.324 45.161 101.421 1.00 22.44 83 LYS A C 1
ATOM 623 O O . LYS A 1 91 ? 89.133 45.294 102.626 1.00 24.41 83 LYS A O 1
ATOM 629 N N . LYS A 1 92 ? 89.780 46.136 100.644 1.00 24.69 84 LYS A N 1
ATOM 630 C CA . LYS A 1 92 ? 90.017 47.487 101.083 1.00 24.49 84 LYS A CA 1
ATOM 631 C C . LYS A 1 92 ? 89.069 48.479 100.395 1.00 24.18 84 LYS A C 1
ATOM 632 O O . LYS A 1 92 ? 88.835 49.541 100.935 1.00 21.27 84 LYS A O 1
ATOM 638 N N . ARG A 1 93 ? 88.502 48.119 99.238 1.00 23.52 85 ARG A N 1
ATOM 639 C CA . ARG A 1 93 ? 87.451 48.928 98.603 1.00 23.06 85 ARG A CA 1
ATOM 640 C C . ARG A 1 93 ? 86.206 48.969 99.516 1.00 23.84 85 ARG A C 1
ATOM 641 O O . ARG A 1 93 ? 85.915 47.990 100.219 1.00 23.13 85 ARG A O 1
ATOM 649 N N . PHE A 1 94 ? 85.495 50.103 99.576 1.00 21.98 86 PHE A N 1
ATOM 650 C CA . PHE A 1 94 ? 84.365 50.175 100.516 1.00 23.15 86 PHE A CA 1
ATOM 651 C C . PHE A 1 94 ? 83.190 49.371 99.928 1.00 23.48 86 PHE A C 1
ATOM 652 O O . PHE A 1 94 ? 82.667 48.457 100.577 1.00 26.52 86 PHE A O 1
ATOM 660 N N . ALA A 1 95 ? 82.900 49.596 98.656 1.00 21.86 87 ALA A N 1
ATOM 661 C CA . ALA A 1 95 ? 81.927 48.724 97.925 1.00 22.92 87 ALA A CA 1
ATOM 662 C C . ALA A 1 95 ? 82.395 47.258 97.825 1.00 24.02 87 ALA A C 1
ATOM 663 O O . ALA A 1 95 ? 83.581 46.975 97.640 1.00 27.29 87 ALA A O 1
ATOM 665 N N . MET A 1 96 ? 81.435 46.323 97.870 1.00 25.41 88 MET A N 1
ATOM 666 C CA . MET A 1 96 ? 81.726 44.902 97.906 1.00 25.55 88 MET A CA 1
ATOM 667 C C . MET A 1 96 ? 82.070 44.348 96.525 1.00 25.86 88 MET A C 1
ATOM 668 O O . MET A 1 96 ? 82.550 43.213 96.450 1.00 27.11 88 MET A O 1
ATOM 673 N N . LEU A 1 97 ? 82.002 45.173 95.476 1.00 26.02 89 LEU A N 1
ATOM 674 C CA . LEU A 1 97 ? 82.042 44.660 94.097 1.00 28.62 89 LEU A CA 1
ATOM 675 C C . LEU A 1 97 ? 83.450 44.579 93.565 1.00 30.41 89 LEU A C 1
ATOM 676 O O . LEU A 1 97 ? 83.800 45.162 92.520 1.00 30.95 89 LEU A O 1
ATOM 681 N N . VAL A 1 98 ? 84.268 43.885 94.329 1.00 29.55 90 VAL A N 1
ATOM 682 C CA . VAL A 1 98 ? 85.666 43.731 94.009 1.00 30.96 90 VAL A CA 1
ATOM 683 C C . VAL A 1 98 ? 85.800 42.628 92.955 1.00 32.12 90 VAL A C 1
ATOM 684 O O . VAL A 1 98 ? 84.870 41.844 92.751 1.00 29.37 90 VAL A O 1
ATOM 688 N N . PRO A 1 99 ? 86.932 42.601 92.240 1.00 34.96 91 PRO A N 1
ATOM 689 C CA . PRO A 1 99 ? 87.090 41.623 91.136 1.00 34.49 91 PRO A CA 1
ATOM 690 C C . PRO A 1 99 ? 86.778 40.151 91.468 1.00 34.74 91 PRO A C 1
ATOM 691 O O . PRO A 1 99 ? 86.225 39.468 90.642 1.00 36.35 91 PRO A O 1
ATOM 695 N N . GLN A 1 100 ? 87.034 39.692 92.678 1.00 35.12 92 GLN A N 1
ATOM 696 C CA . GLN A 1 100 ? 86.674 38.320 93.055 1.00 37.66 92 GLN A CA 1
ATOM 697 C C . GLN A 1 100 ? 85.162 38.059 93.233 1.00 37.21 92 GLN A C 1
ATOM 698 O O . GLN A 1 100 ? 84.702 36.894 93.259 1.00 33.12 92 GLN A O 1
ATOM 704 N N . VAL A 1 101 ? 84.434 39.124 93.548 1.00 33.47 93 VAL A N 1
ATOM 705 C CA . VAL A 1 101 ? 82.977 39.053 93.703 1.00 32.39 93 VAL A CA 1
ATOM 706 C C . VAL A 1 101 ? 82.216 39.113 92.378 1.00 31.74 93 VAL A C 1
ATOM 707 O O . VAL A 1 101 ? 81.207 38.431 92.202 1.00 28.93 93 VAL A O 1
ATOM 711 N N . MET A 1 102 ? 82.791 39.802 91.396 1.00 32.13 94 MET A N 1
ATOM 712 C CA . MET A 1 102 ? 82.122 40.054 90.133 1.00 31.55 94 MET A CA 1
ATOM 713 C C . MET A 1 102 ? 81.668 38.807 89.364 1.00 31.55 94 MET A C 1
ATOM 714 O O . MET A 1 102 ? 80.553 38.808 88.863 1.00 35.49 94 MET A O 1
ATOM 719 N N . PRO A 1 103 ? 82.484 37.730 89.303 1.00 30.32 95 PRO A N 1
ATOM 720 C CA . PRO A 1 103 ? 82.028 36.495 88.639 1.00 32.47 95 PRO A CA 1
ATOM 721 C C . PRO A 1 103 ? 80.863 35.762 89.345 1.00 34.78 95 PRO A C 1
ATOM 722 O O . PRO A 1 103 ? 80.342 34.744 88.833 1.00 33.64 95 PRO A O 1
ATOM 726 N N . LEU A 1 104 ? 80.511 36.222 90.540 1.00 33.57 96 LEU A N 1
ATOM 727 C CA . LEU A 1 104 ? 79.398 35.646 91.298 1.00 33.90 96 LEU A CA 1
ATOM 728 C C . LEU A 1 104 ? 78.082 36.363 91.068 1.00 32.58 96 LEU A C 1
ATOM 729 O O . LEU A 1 104 ? 77.027 35.761 91.247 1.00 34.23 96 LEU A O 1
ATOM 734 N N . VAL A 1 105 ? 78.136 37.631 90.682 1.00 32.03 97 VAL A N 1
ATOM 735 C CA . VAL A 1 105 ? 76.946 38.456 90.542 1.00 32.30 97 VAL A CA 1
ATOM 736 C C . VAL A 1 105 ? 76.804 39.066 89.157 1.00 30.36 97 VAL A C 1
ATOM 737 O O . VAL A 1 105 ? 75.703 39.419 88.751 1.00 29.79 97 VAL A O 1
ATOM 741 N N . ASP A 1 106 ? 77.917 39.256 88.441 1.00 31.23 98 ASP A N 1
ATOM 742 C CA . ASP A 1 106 ? 77.859 39.824 87.077 1.00 33.39 98 ASP A CA 1
ATOM 743 C C . ASP A 1 106 ? 77.424 38.735 86.085 1.00 34.59 98 ASP A C 1
ATOM 744 O O . ASP A 1 106 ? 78.122 38.448 85.120 1.00 34.00 98 ASP A O 1
ATOM 749 N N . LEU A 1 107 ? 76.299 38.096 86.370 1.00 34.66 99 LEU A N 1
ATOM 750 C CA . LEU A 1 107 ? 75.681 37.069 85.494 1.00 35.53 99 LEU A CA 1
ATOM 751 C C . LEU A 1 107 ? 74.227 37.487 85.312 1.00 36.57 99 LEU A C 1
ATOM 752 O O . LEU A 1 107 ? 73.609 37.945 86.255 1.00 34.48 99 LEU A O 1
ATOM 757 N N . PRO A 1 108 ? 73.669 37.354 84.098 1.00 40.33 100 PRO A N 1
ATOM 758 C CA . PRO A 1 108 ? 72.290 37.796 83.862 1.00 38.72 100 PRO A CA 1
ATOM 759 C C . PRO A 1 108 ? 71.222 37.120 84.765 1.00 36.07 100 PRO A C 1
ATOM 760 O O . PRO A 1 108 ? 70.269 37.769 85.139 1.00 34.96 100 PRO A O 1
ATOM 764 N N . GLU A 1 109 ? 71.466 35.898 85.211 1.00 32.14 101 GLU A N 1
ATOM 765 C CA . GLU A 1 109 ? 70.554 35.207 86.143 1.00 33.34 101 GLU A CA 1
ATOM 766 C C . GLU A 1 109 ? 70.516 35.805 87.575 1.00 27.84 101 GLU A C 1
ATOM 767 O O . GLU A 1 109 ? 69.546 35.591 88.292 1.00 27.66 101 GLU A O 1
ATOM 773 N N . VAL A 1 110 ? 71.621 36.405 88.025 1.00 27.53 102 VAL A N 1
ATOM 774 C CA . VAL A 1 110 ? 71.672 37.030 89.351 1.00 28.15 102 VAL A CA 1
ATOM 775 C C . VAL A 1 110 ? 71.122 38.447 89.242 1.00 27.06 102 VAL A C 1
ATOM 776 O O . VAL A 1 110 ? 71.843 39.397 88.955 1.00 30.05 102 VAL A O 1
ATOM 780 N N . GLU A 1 111 ? 69.813 38.551 89.350 1.00 25.55 103 GLU A N 1
ATOM 781 C CA . GLU A 1 111 ? 69.115 39.788 89.066 1.00 27.03 103 GLU A CA 1
ATOM 782 C C . GLU A 1 111 ? 68.936 40.684 90.275 1.00 25.79 103 GLU A C 1
ATOM 783 O O . GLU A 1 111 ? 68.701 41.879 90.107 1.00 27.34 103 GLU A O 1
ATOM 789 N N . GLN A 1 112 ? 68.998 40.105 91.473 1.00 25.00 104 GLN A N 1
ATOM 790 C CA . GLN A 1 112 ? 68.647 40.807 92.701 1.00 23.56 104 GLN A CA 1
ATOM 791 C C . GLN A 1 112 ? 69.538 40.420 93.868 1.00 22.19 104 GLN A C 1
ATOM 792 O O . GLN A 1 112 ? 70.004 39.298 93.965 1.00 22.02 104 GLN A O 1
ATOM 798 N N . VAL A 1 113 ? 69.875 41.433 94.667 1.00 20.63 105 VAL A N 1
ATOM 799 C CA . VAL A 1 113 ? 70.809 41.306 95.785 1.00 20.63 105 VAL A CA 1
ATOM 800 C C . VAL A 1 113 ? 70.096 41.824 97.004 1.00 21.56 105 VAL A C 1
ATOM 801 O O . VAL A 1 113 ? 69.426 42.883 96.941 1.00 20.96 105 VAL A O 1
ATOM 805 N N . VAL A 1 114 ? 70.138 41.021 98.053 1.00 23.87 106 VAL A N 1
ATOM 806 C CA . VAL A 1 114 ? 69.713 41.400 99.373 1.00 20.72 106 VAL A CA 1
ATOM 807 C C . VAL A 1 114 ? 70.978 41.794 100.128 1.00 22.21 106 VAL A C 1
ATOM 808 O O . VAL A 1 114 ? 71.896 40.975 100.315 1.00 22.55 106 VAL A O 1
ATOM 812 N N . LEU A 1 115 ? 71.011 43.040 100.591 1.00 20.75 107 LEU A N 1
ATOM 813 C CA . LEU A 1 115 ? 72.237 43.668 101.124 1.00 20.67 107 LEU A CA 1
ATOM 814 C C . LEU A 1 115 ? 72.036 44.160 102.557 1.00 19.98 107 LEU A C 1
ATOM 815 O O . LEU A 1 115 ? 71.053 44.848 102.860 1.00 20.58 107 LEU A O 1
ATOM 820 N N . TRP A 1 116 ? 72.998 43.854 103.420 1.00 21.52 108 TRP A N 1
ATOM 821 C CA . TRP A 1 116 ? 72.973 44.344 104.805 1.00 23.11 108 TRP A CA 1
ATOM 822 C C . TRP A 1 116 ? 74.370 44.295 105.427 1.00 21.44 108 TRP A C 1
ATOM 823 O O . TRP A 1 116 ? 75.277 43.735 104.842 1.00 24.39 108 TRP A O 1
ATOM 834 N N . GLY A 1 117 ? 74.542 45.000 106.537 1.00 21.55 109 GLY A N 1
ATOM 835 C CA . GLY A 1 117 ? 75.768 44.922 107.316 1.00 21.41 109 GLY A CA 1
ATOM 836 C C . GLY A 1 117 ? 76.293 46.272 107.750 1.00 20.94 109 GLY A C 1
ATOM 837 O O . GLY A 1 117 ? 75.495 47.181 108.121 1.00 22.88 109 GLY A O 1
ATOM 838 N N . PHE A 1 118 ? 77.619 46.334 107.872 1.00 20.51 110 PHE A N 1
ATOM 839 C CA . PHE A 1 118 ? 78.314 47.508 108.373 1.00 20.92 110 PHE A CA 1
ATOM 840 C C . PHE A 1 118 ? 79.196 48.136 107.269 1.00 20.67 110 PHE A C 1
ATOM 841 O O . PHE A 1 118 ? 79.727 47.431 106.425 1.00 22.73 110 PHE A O 1
ATOM 849 N N . GLU A 1 119 ? 79.365 49.459 107.276 1.00 20.13 111 GLU A N 1
ATOM 850 C CA . GLU A 1 119 ? 78.534 50.409 107.987 1.00 20.95 111 GLU A CA 1
ATOM 851 C C . GLU A 1 119 ? 77.551 50.944 106.938 1.00 21.64 111 GLU A C 1
ATOM 852 O O . GLU A 1 119 ? 77.890 51.017 105.749 1.00 22.36 111 GLU A O 1
ATOM 858 N N . THR A 1 120 ? 76.358 51.307 107.387 1.00 22.13 112 THR A N 1
ATOM 859 C CA . THR A 1 120 ? 75.249 51.740 106.504 1.00 21.11 112 THR A CA 1
ATOM 860 C C . THR A 1 120 ? 75.654 52.852 105.525 1.00 21.83 112 THR A C 1
ATOM 861 O O . THR A 1 120 ? 75.358 52.775 104.348 1.00 19.97 112 THR A O 1
ATOM 865 N N . HIS A 1 121 ? 76.402 53.846 106.017 1.00 18.94 113 HIS A N 1
ATOM 866 C CA . HIS A 1 121 ? 76.743 55.037 105.267 1.00 19.17 113 HIS A CA 1
ATOM 867 C C . HIS A 1 121 ? 78.039 54.927 104.505 1.00 19.49 113 HIS A C 1
ATOM 868 O O . HIS A 1 121 ? 78.470 55.882 103.839 1.00 20.19 113 HIS A O 1
ATOM 875 N N . VAL A 1 122 ? 78.704 53.786 104.628 1.00 21.75 114 VAL A N 1
ATOM 876 C CA . VAL A 1 122 ? 79.978 53.571 103.914 1.00 21.51 114 VAL A CA 1
ATOM 877 C C . VAL A 1 122 ? 79.938 52.369 102.979 1.00 22.69 114 VAL A C 1
ATOM 878 O O . VAL A 1 122 ? 79.467 52.458 101.844 1.00 19.18 114 VAL A O 1
ATOM 882 N N . CYS A 1 123 ? 80.245 51.197 103.495 1.00 23.40 115 CYS A N 1
ATOM 883 C CA . CYS A 1 123 ? 80.257 50.005 102.645 1.00 23.94 115 CYS A CA 1
ATOM 884 C C . CYS A 1 123 ? 78.887 49.599 102.081 1.00 23.27 115 CYS A C 1
ATOM 885 O O . CYS A 1 123 ? 78.762 49.261 100.900 1.00 19.52 115 CYS A O 1
ATOM 888 N N . ILE A 1 124 ? 77.824 49.695 102.879 1.00 21.04 116 ILE A N 1
ATOM 889 C CA . ILE A 1 124 ? 76.523 49.360 102.389 1.00 22.23 116 ILE A CA 1
ATOM 890 C C . ILE A 1 124 ? 76.047 50.352 101.316 1.00 21.11 116 ILE A C 1
ATOM 891 O O . ILE A 1 124 ? 75.573 49.950 100.258 1.00 20.63 116 ILE A O 1
ATOM 896 N N . LEU A 1 125 ? 76.059 51.630 101.649 1.00 22.31 117 LEU A N 1
ATOM 897 C CA . LEU A 1 125 ? 75.725 52.669 100.714 1.00 21.61 117 LEU A CA 1
ATOM 898 C C . LEU A 1 125 ? 76.457 52.534 99.373 1.00 22.98 117 LEU A C 1
ATOM 899 O O . LEU A 1 125 ? 75.834 52.669 98.311 1.00 20.29 117 LEU A O 1
ATOM 904 N N . GLN A 1 126 ? 77.786 52.479 99.424 1.00 22.29 118 GLN A N 1
ATOM 905 C CA . GLN A 1 126 ? 78.581 52.386 98.216 1.00 21.31 118 GLN A CA 1
ATOM 906 C C . GLN A 1 126 ? 78.365 51.089 97.399 1.00 20.35 118 GLN A C 1
ATOM 907 O O . GLN A 1 126 ? 78.437 51.106 96.181 1.00 22.23 118 GLN A O 1
ATOM 913 N N . THR A 1 127 ? 78.088 49.988 98.074 1.00 22.86 119 THR A N 1
ATOM 914 C CA . THR A 1 127 ? 77.734 48.729 97.404 1.00 22.24 119 THR A CA 1
ATOM 915 C C . THR A 1 127 ? 76.407 48.861 96.659 1.00 22.35 119 THR A C 1
ATOM 916 O O . THR A 1 127 ? 76.282 48.415 95.527 1.00 20.77 119 THR A O 1
ATOM 920 N N . ALA A 1 128 ? 75.403 49.460 97.298 1.00 22.64 120 ALA A N 1
ATOM 921 C CA . ALA A 1 128 ? 74.110 49.687 96.658 1.00 20.94 120 ALA A CA 1
ATOM 922 C C . ALA A 1 128 ? 74.299 50.511 95.389 1.00 20.49 120 ALA A C 1
ATOM 923 O O . ALA A 1 128 ? 73.736 50.172 94.353 1.00 22.51 120 ALA A O 1
ATOM 925 N N . ALA A 1 129 ? 75.055 51.594 95.492 1.00 20.70 121 ALA A N 1
ATOM 926 C CA . ALA A 1 129 ? 75.299 52.441 94.355 1.00 20.75 121 ALA A CA 1
ATOM 927 C C . ALA A 1 129 ? 75.967 51.672 93.226 1.00 20.30 121 ALA A C 1
ATOM 928 O O . ALA A 1 129 ? 75.601 51.839 92.061 1.00 20.97 121 ALA A O 1
ATOM 930 N N . ALA A 1 130 ? 76.996 50.898 93.558 1.00 20.16 122 ALA A N 1
ATOM 931 C CA . ALA A 1 130 ? 77.718 50.083 92.563 1.00 22.09 122 ALA A CA 1
ATOM 932 C C . ALA A 1 130 ? 76.803 49.034 91.875 1.00 23.99 122 ALA A C 1
ATOM 933 O O . ALA A 1 130 ? 76.846 48.862 90.655 1.00 23.62 122 ALA A O 1
ATOM 935 N N . LEU A 1 131 ? 75.922 48.391 92.645 1.00 22.09 123 LEU A N 1
ATOM 936 C CA . LEU A 1 131 ? 74.952 47.464 92.105 1.00 22.93 123 LEU A CA 1
ATOM 937 C C . LEU A 1 131 ? 73.944 48.170 91.208 1.00 25.11 123 LEU A C 1
ATOM 938 O O . LEU A 1 131 ? 73.573 47.662 90.146 1.00 24.15 123 LEU A O 1
ATOM 943 N N . LEU A 1 132 ? 73.573 49.384 91.570 1.00 24.69 124 LEU A N 1
ATOM 944 C CA . LEU A 1 132 ? 72.667 50.126 90.714 1.00 27.43 124 LEU A CA 1
ATOM 945 C C . LEU A 1 132 ? 73.349 50.459 89.395 1.00 30.18 124 LEU A C 1
ATOM 946 O O . LEU A 1 132 ? 72.706 50.408 88.345 1.00 26.65 124 LEU A O 1
ATOM 951 N N . ASP A 1 133 ? 74.638 50.764 89.445 1.00 28.45 125 ASP A N 1
ATOM 952 C CA . ASP A 1 133 ? 75.391 50.957 88.222 1.00 31.08 125 ASP A CA 1
ATOM 953 C C . ASP A 1 133 ? 75.421 49.728 87.337 1.00 31.49 125 ASP A C 1
ATOM 954 O O . ASP A 1 133 ? 75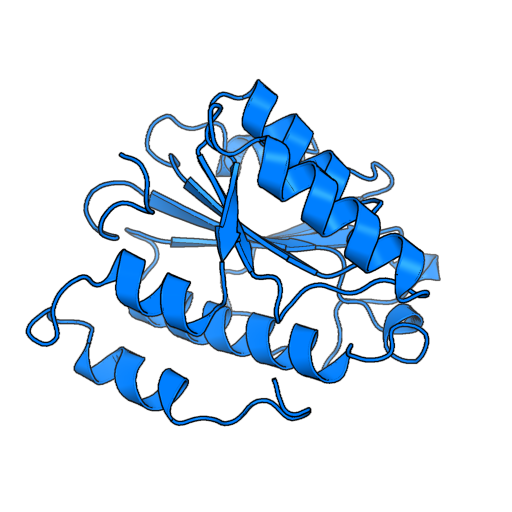.597 49.879 86.147 1.00 29.83 125 ASP A O 1
ATOM 959 N N . MET A 1 134 ? 75.366 48.534 87.916 1.00 29.08 126 MET A N 1
ATOM 960 C CA . MET A 1 134 ? 75.311 47.276 87.154 1.00 30.84 126 MET A CA 1
ATOM 961 C C . MET A 1 134 ? 73.893 46.868 86.716 1.00 30.12 126 MET A C 1
ATOM 962 O O . MET A 1 134 ? 73.691 45.744 86.256 1.00 27.35 126 MET A O 1
ATOM 967 N N . LYS A 1 135 ? 72.913 47.728 86.995 1.00 29.08 127 LYS A N 1
ATOM 968 C CA . LYS A 1 135 ? 71.503 47.516 86.680 1.00 31.60 127 LYS A CA 1
ATOM 969 C C . LYS A 1 135 ? 70.931 46.297 87.396 1.00 29.47 127 LYS A C 1
ATOM 970 O O . LYS A 1 135 ? 70.065 45.607 86.874 1.00 29.42 127 LYS A O 1
ATOM 976 N N . LYS A 1 136 ? 71.371 46.078 88.634 1.00 26.14 128 LYS A N 1
ATOM 977 C CA . LYS A 1 136 ? 70.790 45.050 89.476 1.00 24.89 128 LYS A CA 1
ATOM 978 C C . LYS A 1 136 ? 69.732 45.689 90.394 1.00 26.81 128 LYS A C 1
ATOM 979 O O . LYS A 1 136 ? 69.834 46.858 90.751 1.00 28.50 128 LYS A O 1
ATOM 985 N N . LYS A 1 137 ? 68.766 44.891 90.820 1.00 25.09 129 LYS A N 1
ATOM 986 C CA . LYS A 1 137 ? 67.828 45.261 91.881 1.00 25.18 129 LYS A CA 1
ATOM 987 C C . LYS A 1 137 ? 68.548 45.027 93.180 1.00 22.55 129 LYS A C 1
ATOM 988 O O . LYS A 1 137 ? 69.299 44.053 93.321 1.00 26.45 129 LYS A O 1
ATOM 994 N N . VAL A 1 138 ? 68.454 45.976 94.088 1.00 26.19 130 VAL A N 1
ATOM 995 C CA . VAL A 1 138 ? 69.107 45.826 95.392 1.00 22.83 130 VAL A CA 1
ATOM 996 C C . VAL A 1 138 ? 68.159 46.240 96.527 1.00 23.26 130 VAL A C 1
ATOM 997 O O . VAL A 1 138 ? 67.471 47.264 96.447 1.00 22.47 130 VAL A O 1
ATOM 1001 N N . VAL A 1 139 ? 68.007 45.354 97.511 1.00 20.50 131 VAL A N 1
ATOM 1002 C CA . VAL A 1 139 ? 67.097 45.579 98.623 1.00 21.50 131 VAL A CA 1
ATOM 1003 C C . VAL A 1 139 ? 67.901 45.579 99.887 1.00 20.60 131 VAL A C 1
ATOM 1004 O O . VAL A 1 139 ? 68.690 44.632 100.123 1.00 22.88 131 VAL A O 1
ATOM 1008 N N . ILE A 1 140 ? 67.851 46.700 100.589 1.00 21.14 132 ILE A N 1
ATOM 1009 C CA . ILE A 1 140 ? 68.571 46.855 101.829 1.00 21.21 132 ILE A CA 1
ATOM 1010 C C . ILE A 1 140 ? 67.688 46.219 102.944 1.00 20.23 132 ILE A C 1
ATOM 1011 O O . ILE A 1 140 ? 66.540 46.599 103.107 1.00 23.24 132 ILE A O 1
ATOM 1016 N N . ALA A 1 141 ? 68.274 45.362 103.783 1.00 20.23 133 ALA A N 1
ATOM 1017 C CA . ALA A 1 141 ? 67.570 44.887 104.986 1.00 18.68 133 ALA A CA 1
ATOM 1018 C C . ALA A 1 141 ? 67.956 45.791 106.128 1.00 21.41 133 ALA A C 1
ATOM 1019 O O . ALA A 1 141 ? 68.975 45.564 106.787 1.00 21.10 133 ALA A O 1
ATOM 1021 N N . VAL A 1 142 ? 67.177 46.837 106.348 1.00 21.48 134 VAL A N 1
ATOM 1022 C CA . VAL A 1 142 ? 67.569 47.865 107.314 1.00 22.45 134 VAL A CA 1
ATOM 1023 C C . VAL A 1 142 ? 67.819 47.352 108.731 1.00 22.97 134 VAL A C 1
ATOM 1024 O O . VAL A 1 142 ? 68.670 47.901 109.473 1.00 22.76 134 VAL A O 1
ATOM 1028 N N . ASP A 1 143 ? 67.037 46.347 109.139 1.00 21.40 135 ASP A N 1
ATOM 1029 C CA . ASP A 1 143 ? 67.159 45.731 110.474 1.00 22.37 135 ASP A CA 1
ATOM 1030 C C . ASP A 1 143 ? 68.460 44.962 110.682 1.00 21.67 135 ASP A C 1
ATOM 1031 O O . ASP A 1 143 ? 68.829 44.716 111.831 1.00 22.69 135 ASP A O 1
ATOM 1036 N N . GLY A 1 144 ? 69.211 44.741 109.598 1.00 22.36 136 GLY A N 1
ATOM 1037 C CA . GLY A 1 144 ? 70.546 44.122 109.623 1.00 23.15 136 GLY A CA 1
ATOM 1038 C C . GLY A 1 144 ? 71.676 45.087 109.231 1.00 23.34 136 GLY A C 1
ATOM 1039 O O . GLY A 1 144 ? 72.780 44.666 108.891 1.00 24.02 136 GLY A O 1
ATOM 1040 N N . CYS A 1 145 ? 71.356 46.379 109.195 1.00 21.33 137 CYS A N 1
ATOM 1041 C CA . CYS A 1 145 ? 72.323 47.464 108.932 1.00 19.45 137 CYS A CA 1
ATOM 1042 C C . CYS A 1 145 ? 72.586 48.315 110.153 1.00 20.67 137 CYS A C 1
ATOM 1043 O O . CYS A 1 145 ? 71.703 48.521 110.991 1.00 22.26 137 CYS A O 1
ATOM 1046 N N . GLY A 1 146 ? 73.813 48.834 110.239 1.00 20.00 138 GLY A N 1
ATOM 1047 C CA . GLY A 1 146 ? 74.179 49.694 111.322 1.00 21.24 138 GLY A CA 1
ATOM 1048 C C . GLY A 1 146 ? 75.398 50.516 111.029 1.00 20.55 138 GLY A C 1
ATOM 1049 O O . GLY A 1 146 ? 76.235 50.118 110.165 1.00 21.16 138 GLY A O 1
ATOM 1050 N N . SER A 1 147 ? 75.534 51.610 111.791 1.00 20.84 139 SER A N 1
ATOM 1051 C CA . SER A 1 147 ? 76.719 52.473 111.730 1.00 22.55 139 SER A CA 1
ATOM 1052 C C . SER A 1 147 ? 77.188 52.758 113.144 1.00 22.28 139 SER A C 1
ATOM 1053 O O . SER A 1 147 ? 76.460 52.499 114.115 1.00 19.13 139 SER A O 1
ATOM 1056 N N . GLN A 1 148 ? 78.380 53.340 113.276 1.00 22.80 140 GLN A N 1
ATOM 1057 C CA . GLN A 1 148 ? 78.850 53.694 114.625 1.00 26.18 140 GLN A CA 1
ATOM 1058 C C . GLN A 1 148 ? 78.030 54.852 115.219 1.00 28.08 140 GLN A C 1
ATOM 1059 O O . GLN A 1 148 ? 77.870 54.957 116.441 1.00 30.04 140 GLN A O 1
ATOM 1065 N N . SER A 1 149 ? 77.390 55.661 114.380 1.00 23.74 141 SER A N 1
ATOM 1066 C CA . SER A 1 149 ? 76.495 56.656 114.897 1.00 26.50 141 SER A CA 1
ATOM 1067 C C . SER A 1 149 ? 75.133 56.523 114.256 1.00 27.94 141 SER A C 1
ATOM 1068 O O . SER A 1 149 ? 75.023 56.243 113.063 1.00 28.94 141 SER A O 1
ATOM 1071 N N . GLN A 1 150 ? 74.082 56.761 115.031 1.00 27.35 142 GLN A N 1
ATOM 1072 C CA . GLN A 1 150 ? 72.721 56.646 114.519 1.00 29.54 142 GLN A CA 1
ATOM 1073 C C . GLN A 1 150 ? 72.455 57.633 113.372 1.00 25.19 142 GLN A C 1
ATOM 1074 O O . GLN A 1 150 ? 71.765 57.294 112.406 1.00 24.48 142 GLN A O 1
ATOM 1080 N N . GLY A 1 151 ? 72.973 58.855 113.499 1.00 22.80 143 GLY A N 1
ATOM 1081 C CA . GLY A 1 151 ? 72.771 59.902 112.492 1.00 24.41 143 GLY A CA 1
ATOM 1082 C C . GLY A 1 151 ? 73.354 59.522 111.140 1.00 23.35 143 GLY A C 1
ATOM 1083 O O . GLY A 1 151 ? 72.717 59.774 110.101 1.00 22.05 143 GLY A O 1
ATOM 1084 N N . ASP A 1 152 ? 74.571 58.952 111.139 1.00 20.93 144 ASP A N 1
ATOM 1085 C CA . ASP A 1 152 ? 75.178 58.459 109.910 1.00 20.38 144 ASP A CA 1
ATOM 1086 C C . ASP A 1 152 ? 74.311 57.369 109.257 1.00 19.94 144 ASP A C 1
ATOM 1087 O O . ASP A 1 152 ? 74.084 57.363 108.060 1.00 18.98 144 ASP A O 1
ATOM 1092 N N . HIS A 1 153 ? 73.801 56.468 110.075 1.00 19.67 145 HIS A N 1
ATOM 1093 C CA . HIS A 1 153 ? 72.979 55.364 109.573 1.00 19.58 145 HIS A CA 1
ATOM 1094 C C . HIS A 1 153 ? 71.672 55.892 109.012 1.00 19.90 145 HIS A C 1
ATOM 1095 O O . HIS A 1 153 ? 71.304 55.534 107.891 1.00 18.55 145 HIS A O 1
ATOM 1102 N N . CYS A 1 154 ? 70.929 56.676 109.810 1.00 19.69 146 CYS A N 1
ATOM 1103 C CA . CYS A 1 154 ? 69.595 57.155 109.393 1.00 20.74 146 CYS A CA 1
ATOM 1104 C C . CYS A 1 154 ? 69.607 57.939 108.103 1.00 19.62 146 CYS A C 1
ATOM 1105 O O . CYS A 1 154 ? 68.761 57.757 107.244 1.00 21.58 146 CYS A O 1
ATOM 1108 N N . THR A 1 155 ? 70.547 58.860 108.005 1.00 20.13 147 THR A N 1
ATOM 1109 C CA . THR A 1 155 ? 70.686 59.714 106.812 1.00 20.26 147 THR A CA 1
ATOM 1110 C C . THR A 1 155 ? 70.990 58.918 105.556 1.00 19.94 147 THR A C 1
ATOM 1111 O O . THR A 1 155 ? 70.319 59.118 104.518 1.00 20.56 147 THR A O 1
ATOM 1115 N N . ALA A 1 156 ? 71.811 57.875 105.689 1.00 17.30 148 ALA A N 1
ATOM 1116 C CA . ALA A 1 156 ? 72.097 56.982 104.582 1.00 19.47 148 ALA A CA 1
ATOM 1117 C C . ALA A 1 156 ? 70.925 56.078 104.169 1.00 20.02 148 ALA A C 1
ATOM 1118 O O . ALA A 1 156 ? 70.690 55.836 102.983 1.00 21.71 148 ALA A O 1
ATOM 1120 N N . ILE A 1 157 ? 70.167 55.604 105.139 1.00 18.89 149 ILE A N 1
ATOM 1121 C CA . ILE A 1 157 ? 68.967 54.842 104.820 1.00 19.69 149 ILE A CA 1
ATOM 1122 C C . ILE A 1 157 ? 68.039 55.741 104.000 1.00 20.87 149 ILE A C 1
ATOM 1123 O O . ILE A 1 157 ? 67.457 55.304 103.003 1.00 20.32 149 ILE A O 1
ATOM 1128 N N . GLN A 1 158 ? 67.805 56.944 104.507 1.00 20.11 150 GLN A N 1
ATOM 1129 C CA . GLN A 1 158 ? 66.981 57.934 103.812 1.00 21.86 150 GLN A CA 1
ATOM 1130 C C . GLN A 1 158 ? 67.468 58.250 102.424 1.00 22.78 150 GLN A C 1
ATOM 1131 O O . GLN A 1 158 ? 66.653 58.338 101.502 1.00 21.89 150 GLN A O 1
ATOM 1137 N N . LEU A 1 159 ? 68.784 58.282 102.241 1.00 20.99 151 LEU A N 1
ATOM 1138 C CA . LEU A 1 159 ? 69.347 58.487 100.896 1.00 22.77 151 LEU A CA 1
ATOM 1139 C C . LEU A 1 159 ? 68.967 57.319 99.954 1.00 23.28 151 LEU A C 1
ATOM 1140 O O . LEU A 1 159 ? 68.386 57.524 98.875 1.00 22.85 151 LEU A O 1
ATOM 1145 N N . MET A 1 160 ? 69.170 56.096 100.432 1.00 21.00 152 MET A N 1
ATOM 1146 C CA . MET A 1 160 ? 68.818 54.915 99.686 1.00 21.22 152 MET A CA 1
ATOM 1147 C C . MET A 1 160 ? 67.322 54.772 99.410 1.00 26.32 152 MET A C 1
ATOM 1148 O O . MET A 1 160 ? 66.962 54.372 98.312 1.00 25.70 152 MET A O 1
ATOM 1153 N N . GLN A 1 161 ? 66.465 55.253 100.319 1.00 25.76 153 GLN A N 1
ATOM 1154 C CA . GLN A 1 161 ? 65.028 55.268 100.079 1.00 26.44 153 GLN A CA 1
ATOM 1155 C C . GLN A 1 161 ? 64.654 56.212 98.924 1.00 30.12 153 GLN A C 1
ATOM 1156 O O . GLN A 1 161 ? 63.678 55.976 98.206 1.00 29.50 153 GLN A O 1
ATOM 1162 N N . SER A 1 162 ? 65.431 57.259 98.702 1.00 31.58 154 SER A N 1
ATOM 1163 C CA . SER A 1 162 ? 65.207 58.074 97.505 1.00 35.49 154 SER A CA 1
ATOM 1164 C C . SER A 1 162 ? 65.633 57.406 96.148 1.00 37.60 154 SER A C 1
ATOM 1165 O O . SER A 1 162 ? 65.282 57.913 95.086 1.00 36.84 154 SER A O 1
ATOM 1168 N N . TRP A 1 163 ? 66.260 56.228 96.157 1.00 38.72 155 TRP A N 1
ATOM 1169 C CA . TRP A 1 163 ? 66.655 55.569 94.893 1.00 37.28 155 TRP A CA 1
ATOM 1170 C C . TRP A 1 163 ? 65.709 54.432 94.359 1.00 39.84 155 TRP A C 1
ATOM 1171 O O . TRP A 1 163 ? 66.082 53.629 93.440 1.00 32.45 155 TRP A O 1
ATOM 1182 N N . SER A 1 164 ? 64.532 54.329 94.971 1.00 40.12 156 SER A N 1
ATOM 1183 C CA . SER A 1 164 ? 63.490 53.315 94.581 1.00 41.56 156 SER A CA 1
ATOM 1184 C C . SER A 1 164 ? 63.214 53.277 93.057 1.00 39.29 156 SER A C 1
ATOM 1185 O O . SER A 1 164 ? 63.009 52.218 92.439 1.00 38.49 156 SER A O 1
ATOM 1188 N N . GLY A 1 165 ? 63.197 54.451 92.457 1.00 39.12 157 GLY A N 1
ATOM 1189 C CA . GLY A 1 165 ? 62.893 54.586 91.036 1.00 39.39 157 GLY A CA 1
ATOM 1190 C C . GLY A 1 165 ? 63.839 53.795 90.173 1.00 40.48 157 GLY A C 1
ATOM 1191 O O . GLY A 1 165 ? 63.447 53.272 89.114 1.00 43.46 157 GLY A O 1
ATOM 1192 N N . ASP A 1 166 ? 65.072 53.649 90.652 1.00 38.15 158 ASP A N 1
ATOM 1193 C CA . ASP A 1 166 ? 66.140 53.008 89.903 1.00 35.55 158 ASP A CA 1
ATOM 1194 C C . ASP A 1 166 ? 66.438 51.602 90.335 1.00 37.11 158 ASP A C 1
ATOM 1195 O O . ASP A 1 166 ? 67.392 51.011 89.786 1.00 38.23 158 ASP A O 1
ATOM 1200 N N . GLY A 1 167 ? 65.599 50.999 91.213 1.00 31.72 159 GLY A N 1
ATOM 1201 C CA . GLY A 1 167 ? 65.834 49.625 91.593 1.00 27.38 159 GLY A CA 1
ATOM 1202 C C . GLY A 1 167 ? 66.558 49.335 92.907 1.00 25.66 159 GLY A C 1
ATOM 1203 O O . GLY A 1 167 ? 66.849 48.194 93.161 1.00 24.30 159 GLY A O 1
ATOM 1204 N N . CYS A 1 168 ? 66.697 50.324 93.796 1.00 23.18 160 CYS A N 1
ATOM 1205 C CA . CYS A 1 168 ? 67.177 50.109 95.138 1.00 22.57 160 CYS A CA 1
ATOM 1206 C C . CYS A 1 168 ? 66.064 50.535 96.076 1.00 26.35 160 CYS A C 1
ATOM 1207 O O . CYS A 1 168 ? 65.591 51.656 95.989 1.00 28.82 160 CYS A O 1
ATOM 1210 N N . TYR A 1 169 ? 65.605 49.624 96.921 1.00 22.07 161 TYR A N 1
ATOM 1211 C CA . TYR A 1 169 ? 64.740 50.023 98.028 1.00 23.88 161 TYR A CA 1
ATOM 1212 C C . TYR A 1 169 ? 65.076 49.391 99.367 1.00 21.52 161 TYR A C 1
ATOM 1213 O O . TYR A 1 169 ? 65.952 48.510 99.483 1.00 21.61 161 TYR A O 1
ATOM 1222 N N . ILE A 1 170 ? 64.452 49.929 100.398 1.00 19.42 162 ILE A N 1
ATOM 1223 C CA . ILE A 1 170 ? 64.784 49.530 101.759 1.00 22.23 162 ILE A CA 1
ATOM 1224 C C . ILE A 1 170 ? 63.615 48.754 102.315 1.00 21.63 162 ILE A C 1
ATOM 1225 O O . ILE A 1 170 ? 62.447 49.239 102.302 1.00 22.37 162 ILE A O 1
ATOM 1230 N N . SER A 1 171 ? 63.939 47.602 102.870 1.00 20.65 163 SER A N 1
ATOM 1231 C CA . SER A 1 171 ? 62.936 46.703 103.448 1.00 21.45 163 SER A CA 1
ATOM 1232 C C . SER A 1 171 ? 63.491 46.112 104.744 1.00 21.18 163 SER A C 1
ATOM 1233 O O . SER A 1 171 ? 64.421 46.674 105.346 1.00 22.68 163 SER A O 1
ATOM 1236 N N . THR A 1 172 ? 62.773 45.145 105.303 1.00 21.63 164 THR A N 1
ATOM 1237 C CA . THR A 1 172 ? 63.246 44.425 106.509 1.00 20.17 164 THR A CA 1
ATOM 1238 C C . THR A 1 172 ? 63.382 42.951 106.178 1.00 19.40 164 THR A C 1
ATOM 1239 O O . THR A 1 172 ? 62.683 42.452 105.315 1.00 19.22 164 THR A O 1
ATOM 1243 N N . SER A 1 173 ? 64.170 42.219 106.976 1.00 19.48 165 SER A N 1
ATOM 1244 C CA . SER A 1 173 ? 64.424 40.793 106.705 1.00 20.85 165 SER A CA 1
ATOM 1245 C C . SER A 1 173 ? 63.147 39.945 106.621 1.00 22.02 165 SER A C 1
ATOM 1246 O O . SER A 1 173 ? 62.995 39.091 105.719 1.00 20.04 165 SER A O 1
ATOM 1249 N N . GLU A 1 174 ? 62.166 40.237 107.468 1.00 21.50 166 GLU A N 1
ATOM 1250 C CA . GLU A 1 174 ? 60.951 39.432 107.441 1.00 22.99 166 GLU A CA 1
ATOM 1251 C C . GLU A 1 174 ? 60.139 39.686 106.149 1.00 23.20 166 GLU A C 1
ATOM 1252 O O . GLU A 1 174 ? 59.663 38.740 105.513 1.00 23.32 166 GLU A O 1
ATOM 1258 N N . SER A 1 175 ? 60.101 40.946 105.726 1.00 20.18 167 SER A N 1
ATOM 1259 C CA . SER A 1 175 ? 59.440 41.347 104.520 1.00 21.45 167 SER A CA 1
ATOM 1260 C C . SER A 1 175 ? 60.130 40.742 103.318 1.00 21.54 167 SER A C 1
ATOM 1261 O O . SER A 1 175 ? 59.459 40.148 102.476 1.00 21.39 167 SER A O 1
ATOM 1264 N N . ILE A 1 176 ? 61.459 40.706 103.392 1.00 20.11 168 ILE A N 1
ATOM 1265 C CA . ILE A 1 176 ? 62.297 40.152 102.325 1.00 20.59 168 ILE A CA 1
ATOM 1266 C C . ILE A 1 176 ? 62.051 38.631 102.168 1.00 21.55 168 ILE A C 1
ATOM 1267 O O . ILE A 1 176 ? 61.752 38.152 101.053 1.00 21.29 168 ILE A O 1
ATOM 1272 N N . LEU A 1 177 ? 62.033 37.907 103.289 1.00 23.92 169 LEU A N 1
ATOM 1273 C CA . LEU A 1 177 ? 61.730 36.488 103.243 1.00 21.93 169 LEU A CA 1
ATOM 1274 C C . LEU A 1 177 ? 60.413 36.216 102.503 1.00 23.68 169 LEU A C 1
ATOM 1275 O O . LEU A 1 177 ? 60.337 35.325 101.625 1.00 21.82 169 LEU A O 1
ATOM 1280 N N . MET A 1 178 ? 59.368 36.951 102.880 1.00 21.35 170 MET A N 1
ATOM 1281 C CA . MET A 1 178 ? 58.012 36.711 102.375 1.00 21.55 170 MET A CA 1
ATOM 1282 C C . MET A 1 178 ? 57.827 37.248 100.946 1.00 22.35 170 MET A C 1
ATOM 1283 O O . MET A 1 178 ? 57.062 36.672 100.172 1.00 22.57 170 MET A O 1
ATOM 1288 N N . GLN A 1 179 ? 58.635 38.247 100.564 1.00 21.42 171 GLN A N 1
ATOM 1289 C CA . GLN A 1 179 ? 58.753 38.678 99.149 1.00 22.68 171 GLN A CA 1
ATOM 1290 C C . GLN A 1 179 ? 59.297 37.598 98.212 1.00 22.29 171 GLN A C 1
ATOM 1291 O O . GLN A 1 179 ? 58.821 37.441 97.074 1.00 20.21 171 GLN A O 1
ATOM 1297 N N . LEU A 1 180 ? 60.287 36.859 98.683 1.00 20.02 172 LEU A N 1
ATOM 1298 C CA . LEU A 1 180 ? 60.911 35.816 97.879 1.00 20.48 172 LEU A CA 1
ATOM 1299 C C . LEU A 1 180 ? 59.983 34.626 97.734 1.00 21.75 172 LEU A C 1
ATOM 1300 O O . LEU A 1 180 ? 60.141 33.888 96.796 1.00 21.52 172 LEU A O 1
ATOM 1305 N N . LEU A 1 181 ? 59.153 34.354 98.752 1.00 20.25 173 LEU A N 1
ATOM 1306 C CA . L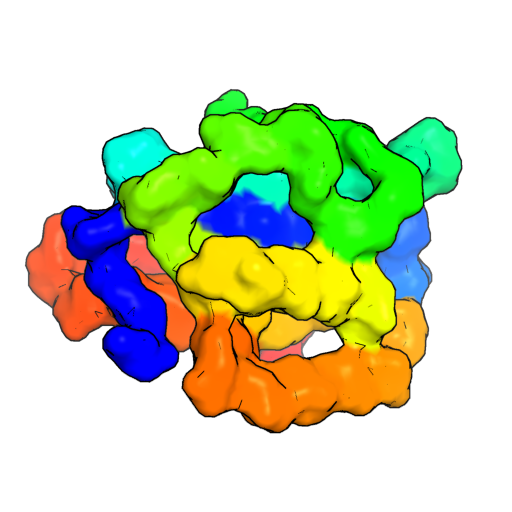EU A 1 181 ? 58.245 33.206 98.747 1.00 23.65 173 LEU A CA 1
ATOM 1307 C C . LEU A 1 181 ? 56.863 33.417 98.138 1.00 24.20 173 LEU A C 1
ATOM 1308 O O . LEU A 1 181 ? 56.280 32.459 97.608 1.00 24.10 173 LEU A O 1
ATOM 1313 N N . LYS A 1 182 ? 56.247 34.563 98.425 1.00 23.36 174 LYS A N 1
ATOM 1314 C CA . LYS A 1 182 ? 54.947 34.983 97.851 1.00 23.84 174 LYS A CA 1
ATOM 1315 C C . LYS A 1 182 ? 53.648 34.282 98.279 1.00 24.08 174 LYS A C 1
ATOM 1316 O O . LYS A 1 182 ? 52.574 34.896 98.172 1.00 21.10 174 LYS A O 1
ATOM 1322 N N . ASP A 1 183 ? 53.739 33.094 98.861 1.00 22.72 175 ASP A N 1
ATOM 1323 C CA . ASP A 1 183 ? 52.588 32.252 99.082 1.00 22.42 175 ASP A CA 1
ATOM 1324 C C . ASP A 1 183 ? 52.960 31.175 100.132 1.00 22.81 175 ASP A C 1
ATOM 1325 O O . ASP A 1 183 ? 54.017 30.543 100.045 1.00 25.19 175 ASP A O 1
ATOM 1330 N N . ALA A 1 184 ? 52.105 30.987 101.147 1.00 23.65 176 ALA A N 1
ATOM 1331 C CA . ALA A 1 184 ? 52.342 29.981 102.168 1.00 25.72 176 ALA A CA 1
ATOM 1332 C C . ALA A 1 184 ? 52.308 28.564 101.664 1.00 24.92 176 ALA A C 1
ATOM 1333 O O . ALA A 1 184 ? 52.713 27.648 102.395 1.00 26.96 176 ALA A O 1
ATOM 1335 N N . SER A 1 185 ? 51.746 28.343 100.481 1.00 23.63 177 SER A N 1
ATOM 1336 C CA . SER A 1 185 ? 51.753 27.006 99.915 1.00 26.16 177 SER A CA 1
ATOM 1337 C C . SER A 1 185 ? 53.008 26.716 99.106 1.00 26.00 177 SER A C 1
ATOM 1338 O O . SER A 1 185 ? 53.176 25.608 98.611 1.00 26.58 177 SER A O 1
ATOM 1341 N N . ASP A 1 186 ? 53.905 27.686 98.981 1.00 24.76 178 ASP A N 1
ATOM 1342 C CA . ASP A 1 186 ? 55.190 27.432 98.363 1.00 25.17 178 ASP A CA 1
ATOM 1343 C C . ASP A 1 186 ? 55.927 26.260 99.038 1.00 24.31 178 ASP A C 1
ATOM 1344 O O . ASP A 1 186 ? 55.910 26.128 100.262 1.00 24.94 178 ASP A O 1
ATOM 1349 N N . PRO A 1 187 ? 56.503 25.349 98.228 1.00 25.94 179 PRO A N 1
ATOM 1350 C CA . PRO A 1 187 ? 57.189 24.180 98.834 1.00 28.42 179 PRO A CA 1
ATOM 1351 C C . PRO A 1 187 ? 58.209 24.487 99.966 1.00 30.63 179 PRO A C 1
ATOM 1352 O O . PRO A 1 187 ? 58.463 23.600 100.756 1.00 31.08 179 PRO A O 1
ATOM 1356 N N . VAL A 1 188 ? 58.908 25.627 99.947 1.00 30.28 180 VAL A N 1
ATOM 1357 C CA . VAL A 1 188 ? 59.883 25.919 101.015 1.00 29.39 180 VAL A CA 1
ATOM 1358 C C . VAL A 1 188 ? 59.293 26.650 102.215 1.00 28.76 180 VAL A C 1
ATOM 1359 O O . VAL A 1 188 ? 60.006 26.868 103.197 1.00 27.05 180 VAL A O 1
ATOM 1363 N N . PHE A 1 189 ? 58.033 27.091 102.148 1.00 26.75 181 PHE A N 1
ATOM 1364 C CA . PHE A 1 189 ? 57.487 27.857 103.263 1.00 27.37 181 PHE A CA 1
ATOM 1365 C C . PHE A 1 189 ? 57.628 27.165 104.627 1.00 27.82 181 PHE A C 1
ATOM 1366 O O . PHE A 1 189 ? 58.043 27.785 105.642 1.00 25.50 181 PHE A O 1
ATOM 1374 N N . LYS A 1 190 ? 57.231 25.909 104.678 1.00 29.48 182 LYS A N 1
ATOM 1375 C CA . LYS A 1 190 ? 57.309 25.158 105.937 1.00 31.46 182 LYS A CA 1
ATOM 1376 C C . LYS A 1 190 ? 58.718 25.097 106.475 1.00 31.47 182 LYS A C 1
ATOM 1377 O O . LYS A 1 190 ? 58.943 25.209 107.690 1.00 29.53 182 LYS A O 1
ATOM 1383 N N . THR A 1 191 ? 59.689 25.033 105.5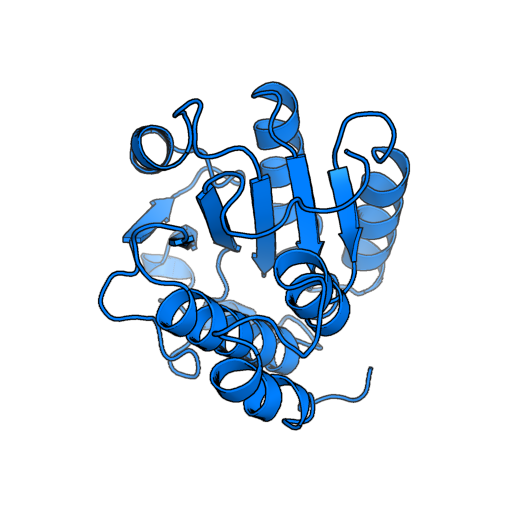73 1.00 31.75 183 THR A N 1
ATOM 1384 C CA . THR A 1 191 ? 61.078 25.048 105.995 1.00 32.81 183 THR A CA 1
ATOM 1385 C C . THR A 1 191 ? 61.546 26.411 106.532 1.00 32.71 183 THR A C 1
ATOM 1386 O O . THR A 1 191 ? 62.349 26.459 107.422 1.00 31.00 183 THR A O 1
ATOM 1390 N N . ILE A 1 192 ? 61.052 27.499 105.951 1.00 32.62 184 ILE A N 1
ATOM 1391 C CA . ILE A 1 192 ? 61.455 28.891 106.249 1.00 33.45 184 ILE A CA 1
ATOM 1392 C C . ILE A 1 192 ? 60.712 29.514 107.425 1.00 32.36 184 ILE A C 1
ATOM 1393 O O . ILE A 1 192 ? 61.243 30.405 108.131 1.00 30.51 184 ILE A O 1
ATOM 1398 N N . ALA A 1 193 ? 59.461 29.104 107.586 1.00 32.37 185 ALA A N 1
ATOM 1399 C CA . ALA A 1 193 ? 58.539 29.665 108.600 1.00 31.99 185 ALA A CA 1
ATOM 1400 C C . ALA A 1 193 ? 59.124 29.769 110.018 1.00 32.61 185 ALA A C 1
ATOM 1401 O O . ALA A 1 193 ? 58.943 30.806 110.659 1.00 33.49 185 ALA A O 1
ATOM 1403 N N . PRO A 1 194 ? 59.881 28.748 110.476 1.00 33.36 186 PRO A N 1
ATOM 1404 C CA . PRO A 1 194 ? 60.535 28.829 111.799 1.00 33.91 186 PRO A CA 1
ATOM 1405 C C . PRO A 1 194 ? 61.523 29.997 111.956 1.00 33.48 186 PRO A C 1
ATOM 1406 O O . PRO A 1 194 ? 61.609 30.558 113.050 1.00 34.32 186 PRO A O 1
ATOM 1410 N N . LEU A 1 195 ? 62.118 30.467 110.849 1.00 29.72 187 LEU A N 1
ATOM 1411 C CA . LEU A 1 195 ? 63.046 31.600 110.915 1.00 29.88 187 LEU A CA 1
ATOM 1412 C C . LEU A 1 195 ? 62.316 32.855 111.320 1.00 29.34 187 LEU A C 1
ATOM 1413 O O . LEU A 1 195 ? 62.815 33.637 112.115 1.00 26.94 187 LEU A O 1
ATOM 1418 N N . MET A 1 196 ? 61.081 33.003 110.852 1.00 32.39 188 MET A N 1
ATOM 1419 C CA . MET A 1 196 ? 60.315 34.185 111.204 1.00 34.93 188 MET A CA 1
ATOM 1420 C C . MET A 1 196 ? 59.753 34.204 112.594 1.00 34.10 188 MET A C 1
ATOM 1421 O O . MET A 1 196 ? 59.454 35.271 113.095 1.00 35.52 188 MET A O 1
ATOM 1426 N N . LYS A 1 197 ? 59.676 33.043 113.229 1.00 33.42 189 LYS A N 1
ATOM 1427 C CA . LYS A 1 197 ? 59.310 32.947 114.636 1.00 35.27 189 LYS A CA 1
ATOM 1428 C C . LYS A 1 197 ? 60.450 33.290 115.591 1.00 31.88 189 LYS A C 1
ATOM 1429 O O . LYS A 1 197 ? 60.203 33.633 116.722 1.00 31.98 189 LYS A O 1
ATOM 1435 N N . GLN A 1 198 ? 61.691 33.330 115.112 1.00 31.84 190 GLN A N 1
ATOM 1436 C CA . GLN A 1 198 ? 62.791 33.773 115.944 1.00 26.70 190 GLN A CA 1
ATOM 1437 C C . GLN A 1 198 ? 62.667 35.270 116.156 1.00 28.58 190 GLN A C 1
ATOM 1438 O O . GLN A 1 198 ? 62.126 35.949 115.309 1.00 27.68 190 GLN A O 1
ATOM 1444 N N . THR A 1 199 ? 63.101 35.775 117.319 1.00 25.44 191 THR A N 1
ATOM 1445 C CA . THR A 1 199 ? 62.902 37.193 117.672 1.00 27.28 191 THR A CA 1
ATOM 1446 C C . THR A 1 199 ? 64.225 37.948 117.625 1.00 26.64 191 THR A C 1
ATOM 1447 O O . THR A 1 199 ? 65.261 37.421 118.042 1.00 26.71 191 THR A O 1
ATOM 1451 N N . HIS A 1 200 ? 64.227 39.179 117.112 1.00 22.85 192 HIS A N 1
ATOM 1452 C CA . HIS A 1 200 ? 65.478 39.954 117.053 1.00 23.28 192 HIS A CA 1
ATOM 1453 C C . HIS A 1 200 ? 65.984 40.091 118.476 1.00 22.89 192 HIS A C 1
ATOM 1454 O O . HIS A 1 200 ? 65.199 40.386 119.369 1.00 21.27 192 HIS A O 1
ATOM 1461 N N . PRO A 1 201 ? 67.302 40.073 118.672 1.00 27.04 193 PRO A N 1
ATOM 1462 C CA . PRO A 1 201 ? 67.780 40.333 120.038 1.00 25.53 193 PRO A CA 1
ATOM 1463 C C . PRO A 1 201 ? 67.465 41.723 120.572 1.00 26.88 193 PRO A C 1
ATOM 1464 O O . PRO A 1 201 ? 67.414 41.914 121.785 1.00 24.36 193 PRO A O 1
ATOM 1468 N N . ILE A 1 202 ? 67.429 42.721 119.693 1.00 25.77 194 ILE A N 1
ATOM 1469 C CA . ILE A 1 202 ? 67.028 44.046 120.080 1.00 27.22 194 ILE A CA 1
ATOM 1470 C C . ILE A 1 202 ? 65.753 44.369 119.294 1.00 29.04 194 ILE A C 1
ATOM 1471 O O . ILE A 1 202 ? 65.737 44.290 118.073 1.00 23.92 194 ILE A O 1
ATOM 1476 N N . ARG A 1 203 ? 64.671 44.502 120.033 1.00 31.66 195 ARG A N 1
ATOM 1477 C CA . ARG A 1 203 ? 63.398 45.067 119.580 1.00 40.32 195 ARG A CA 1
ATOM 1478 C C . ARG A 1 203 ? 63.404 45.899 118.343 1.00 40.42 195 ARG A C 1
ATOM 1479 O O . ARG A 1 203 ? 63.984 46.976 118.392 1.00 42.30 195 ARG A O 1
ATOM 1487 N N . ILE A 1 204 ? 62.658 45.532 117.290 1.00 42.23 196 ILE A N 1
ATOM 1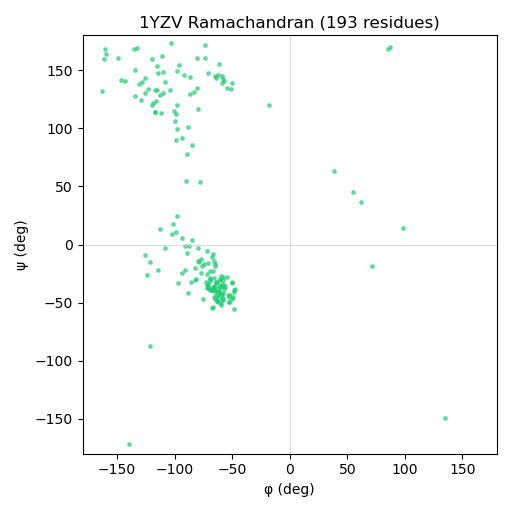488 C CA . ILE A 1 204 ? 62.492 46.495 116.152 1.00 42.28 196 ILE A CA 1
ATOM 1489 C C . ILE A 1 204 ? 61.042 47.090 116.061 1.00 45.53 196 ILE A C 1
ATOM 1490 O O . ILE A 1 204 ? 60.862 48.201 115.588 1.00 49.10 196 ILE A O 1
#

InterPro domains:
  IPR000868 Isochorismatase-like domain [PF00857] (13-165)
  IPR036380 Isochorismatase-like superfamily [G3DSA:3.40.50.850] (1-196)
  IPR036380 Isochorismatase-like superfamily [SSF52499] (1-193)
  IPR050993 Isochorismatase domain-containing protein [PTHR14119] (3-193)

Foldseek 3Di:
DLFDEAQQVFAEEEELEALFDQCCVQWVQSLLLLLLLQLVQLVQVLSDPNRYAYEYEHEPCVPGNDHDPSHDHHPRYHYYYDNALEPCDPVCCVVQVDPRHQEYEYEYPALQTSRLVNLVVCLVSQHAYEYALSNHTYSDPVSNVVSLVVQCVCSVSRYHYDHSVVNSCSNQVDCPRPSNVSSVVSVVDDRPDDD

Radius of gyration: 15.17 Å; Cα contacts (8 Å, |Δi|>4): 379; chains: 1; bounding box: 42×36×36 Å

CATH classification: 3.40.50.850

Secondary structure (DSSP, 8-state):
--SPPPTTTSEEEEEEE--BHHHHTTSTTHHHHHHHHHHHHHHHHHH-TTTEEEEEEEESHHHH-SBPTTS---TT-EEEEESSSSS--TTTHHHHSSTTEEEEEEEEE-IIIIIHHHHHHHHHTT-EEEEEEEEEE-SSHHHHHHHHHHHHTTGGGTEEEE-HHHHHHHHH-STTSTTHHHHHHHHHS--SS--

Sequence (195 aa):
SRLLKHYGSCKTAFFCCDIQEKFMGRIANSANCVFVANRFAGLHTALGTAHSVYIVTEQYPKGLGATSADIRLPPDAHVFSKKRFAMLVPQVMPLVDLPEVEQVVLWGFETHVCILQTAAALLDMKKKVVIAVDGCGSQSQGDHCTAIQLMQSWSGDGCYISTSESILMQLLKDASDPVFKTIAPLMKQTHPIRI